Protein AF-A0A967L536-F1 (afdb_monomer_lite)

Structure (mmCIF, N/CA/C/O backbone):
data_AF-A0A967L536-F1
#
_entry.id   AF-A0A967L536-F1
#
loop_
_atom_site.group_PDB
_atom_site.id
_atom_site.type_symbol
_atom_site.label_atom_id
_atom_site.label_alt_id
_atom_site.label_comp_id
_atom_site.label_asym_id
_atom_site.label_entity_id
_atom_site.label_seq_id
_atom_site.pdbx_PDB_ins_code
_atom_site.Cartn_x
_atom_site.Cartn_y
_atom_site.Cartn_z
_atom_site.occupancy
_atom_site.B_iso_or_equiv
_atom_site.auth_seq_id
_atom_site.auth_comp_id
_atom_site.auth_asym_id
_atom_site.auth_atom_id
_atom_site.pdbx_PDB_model_num
ATOM 1 N N . MET A 1 1 ? 5.886 -19.020 20.337 1.00 51.72 1 MET A N 1
ATOM 2 C CA . MET A 1 1 ? 6.868 -17.994 19.903 1.00 51.72 1 MET A CA 1
ATOM 3 C C . MET A 1 1 ? 7.585 -18.295 18.573 1.00 51.72 1 MET A C 1
ATOM 5 O O . MET A 1 1 ? 8.330 -17.448 18.106 1.00 51.72 1 MET A O 1
ATOM 9 N N . THR A 1 2 ? 7.350 -19.434 17.906 1.00 53.88 2 THR A N 1
ATOM 10 C CA . THR A 1 2 ? 8.122 -19.871 16.717 1.00 53.88 2 THR A CA 1
ATOM 11 C C . THR A 1 2 ? 7.454 -19.595 15.356 1.00 53.88 2 THR A C 1
ATOM 13 O O . THR A 1 2 ? 8.143 -19.475 14.348 1.00 53.88 2 THR A O 1
ATOM 16 N N . ILE A 1 3 ? 6.126 -19.420 15.301 1.00 53.38 3 ILE A N 1
ATOM 17 C CA . ILE A 1 3 ? 5.367 -19.294 14.035 1.00 53.38 3 ILE A CA 1
ATOM 18 C C . ILE A 1 3 ? 5.524 -17.904 13.380 1.00 53.38 3 ILE A C 1
ATOM 20 O O . ILE A 1 3 ? 5.581 -17.789 12.156 1.00 53.38 3 ILE A O 1
ATOM 24 N N . ILE A 1 4 ? 5.663 -16.846 14.184 1.00 53.34 4 ILE A N 1
ATOM 25 C CA . ILE A 1 4 ? 5.789 -15.456 13.703 1.00 53.34 4 ILE A CA 1
ATOM 26 C C . ILE A 1 4 ? 7.161 -15.223 13.042 1.00 53.34 4 ILE A C 1
ATOM 28 O O . ILE A 1 4 ? 7.252 -14.557 12.009 1.00 53.34 4 ILE A O 1
ATOM 32 N N . TRP A 1 5 ? 8.218 -15.849 13.570 1.00 51.91 5 TRP A N 1
ATOM 33 C CA . TRP A 1 5 ? 9.562 -15.808 12.981 1.00 51.91 5 TRP A CA 1
ATOM 34 C C . TRP A 1 5 ? 9.650 -16.567 11.650 1.00 51.91 5 TRP A C 1
ATOM 36 O O . TRP A 1 5 ? 10.292 -16.090 10.717 1.00 51.91 5 TRP A O 1
ATOM 46 N N . LEU A 1 6 ? 8.939 -17.692 11.510 1.00 53.88 6 LEU A N 1
ATOM 47 C CA . LEU A 1 6 ? 8.884 -18.461 10.259 1.00 53.88 6 LEU A CA 1
ATOM 48 C C . LEU A 1 6 ? 8.171 -17.707 9.125 1.00 53.88 6 LEU A C 1
ATOM 50 O O . LEU A 1 6 ? 8.564 -17.842 7.966 1.00 53.88 6 LEU A O 1
ATOM 54 N N . ARG A 1 7 ? 7.164 -16.877 9.440 1.00 53.97 7 ARG A N 1
ATOM 55 C CA . ARG A 1 7 ? 6.534 -15.981 8.456 1.00 53.97 7 ARG A CA 1
ATOM 56 C C . ARG A 1 7 ? 7.480 -14.848 8.057 1.00 53.97 7 ARG A C 1
ATOM 58 O O . ARG A 1 7 ? 7.751 -14.713 6.868 1.00 53.97 7 ARG A O 1
ATOM 65 N N . LYS A 1 8 ? 8.067 -14.113 9.012 1.00 53.66 8 LYS A N 1
ATOM 66 C CA . LYS A 1 8 ? 9.036 -13.036 8.711 1.00 53.66 8 LYS A CA 1
ATOM 67 C C . LYS A 1 8 ? 10.243 -13.528 7.894 1.00 53.66 8 LYS A C 1
ATOM 69 O O . LYS A 1 8 ? 10.639 -12.851 6.950 1.00 53.66 8 LYS A O 1
ATOM 74 N N . LEU A 1 9 ? 10.770 -14.725 8.174 1.00 55.22 9 LEU A N 1
ATOM 75 C CA . LEU A 1 9 ? 11.900 -15.305 7.434 1.00 55.22 9 LEU A CA 1
ATOM 76 C C . LEU A 1 9 ? 11.523 -15.748 6.007 1.00 55.22 9 LEU A C 1
ATOM 78 O O . LEU A 1 9 ? 12.326 -15.580 5.093 1.00 55.22 9 LEU A O 1
ATOM 82 N N . LYS A 1 10 ? 10.298 -16.252 5.782 1.00 56.91 10 LYS A N 1
ATOM 83 C CA . LYS A 1 10 ? 9.801 -16.567 4.429 1.00 56.91 10 LYS A CA 1
ATOM 84 C C . LYS A 1 10 ? 9.653 -15.316 3.558 1.00 56.91 10 LYS A C 1
ATOM 86 O O . LYS A 1 10 ? 10.021 -15.373 2.389 1.00 56.91 10 LYS A O 1
ATOM 91 N N . TYR A 1 11 ? 9.184 -14.196 4.112 1.00 54.91 11 TYR A N 1
ATOM 92 C CA . TYR A 1 11 ? 9.074 -12.931 3.368 1.00 54.91 11 TYR A CA 1
ATOM 93 C C . TYR A 1 11 ? 10.438 -12.261 3.139 1.00 54.91 11 TYR A C 1
ATOM 95 O O . TYR A 1 11 ? 10.687 -11.744 2.053 1.00 54.91 11 TYR A O 1
ATOM 103 N N . PHE A 1 12 ? 11.362 -12.353 4.104 1.00 55.12 12 PHE A N 1
ATOM 104 C CA . PHE A 1 12 ? 12.734 -11.855 3.944 1.00 55.12 12 PHE A CA 1
ATOM 105 C C . PHE A 1 12 ? 13.522 -12.660 2.896 1.00 55.12 12 PHE A C 1
ATOM 107 O O . PHE A 1 12 ? 14.215 -12.089 2.058 1.00 55.12 12 PHE A O 1
ATOM 114 N N . LEU A 1 13 ? 13.355 -13.989 2.869 1.00 51.84 13 LEU A N 1
ATOM 115 C CA . LEU A 1 13 ? 13.918 -14.834 1.815 1.00 51.84 13 LEU A CA 1
ATOM 116 C C . LEU A 1 13 ? 13.240 -14.574 0.463 1.00 51.84 13 LEU A C 1
ATOM 118 O O . LEU A 1 13 ? 13.950 -14.476 -0.528 1.00 51.84 13 LEU A O 1
ATOM 122 N N . ALA A 1 14 ? 11.918 -14.384 0.393 1.00 54.31 14 ALA A N 1
ATOM 123 C CA . ALA A 1 14 ? 11.234 -14.041 -0.861 1.00 54.31 14 ALA A CA 1
ATOM 124 C C . ALA A 1 14 ? 11.706 -12.695 -1.448 1.00 54.31 14 ALA A C 1
ATOM 126 O O . ALA A 1 14 ? 11.933 -12.609 -2.654 1.00 54.31 14 ALA A O 1
ATOM 127 N N . SER A 1 15 ? 11.958 -11.690 -0.602 1.00 47.88 15 SER A N 1
ATOM 128 C CA . SER A 1 15 ? 12.527 -10.395 -1.007 1.00 47.88 15 SER A CA 1
ATOM 129 C C . SER A 1 15 ? 13.971 -10.530 -1.530 1.00 47.88 15 SER A C 1
ATOM 131 O O . SER A 1 15 ? 14.323 -9.944 -2.552 1.00 47.88 15 SER A O 1
ATOM 133 N N . ILE A 1 16 ? 14.794 -11.403 -0.930 1.00 50.97 16 ILE A N 1
ATOM 134 C CA . ILE A 1 16 ? 16.159 -11.697 -1.416 1.00 50.97 16 ILE A CA 1
ATOM 135 C C . ILE A 1 16 ? 16.151 -12.580 -2.679 1.00 50.97 16 ILE A C 1
ATOM 137 O O . ILE A 1 16 ? 17.014 -12.420 -3.547 1.00 50.97 16 ILE A O 1
ATOM 141 N N . TYR A 1 17 ? 15.193 -13.503 -2.817 1.00 47.16 17 TYR A N 1
ATOM 142 C CA . TYR A 1 17 ? 15.071 -14.367 -3.993 1.00 47.16 17 TYR A CA 1
ATOM 143 C C . TYR A 1 17 ? 14.558 -13.592 -5.213 1.00 47.16 17 TYR A C 1
ATOM 145 O O . TYR A 1 17 ? 15.091 -13.806 -6.298 1.00 47.16 17 TYR A O 1
ATOM 153 N N . HIS A 1 18 ? 13.642 -12.629 -5.072 1.00 45.25 18 HIS A N 1
ATOM 154 C CA . HIS A 1 18 ? 13.175 -11.840 -6.223 1.00 45.25 18 HIS A CA 1
ATOM 155 C C . HIS A 1 18 ? 14.238 -10.856 -6.753 1.00 45.25 18 HIS A C 1
ATOM 157 O O . HIS A 1 18 ? 14.351 -10.664 -7.962 1.00 45.25 18 HIS A O 1
ATOM 163 N N . VAL A 1 19 ? 15.111 -10.334 -5.881 1.00 45.34 19 VAL A N 1
ATOM 164 C CA . VAL A 1 19 ? 16.295 -9.551 -6.292 1.00 45.34 19 VAL A CA 1
ATOM 165 C C . VAL A 1 19 ? 17.379 -10.443 -6.926 1.00 45.34 19 VAL A C 1
ATOM 167 O O . VAL A 1 19 ? 18.146 -9.992 -7.778 1.00 45.34 19 VAL A O 1
ATOM 170 N N . ARG A 1 20 ? 17.436 -11.739 -6.582 1.00 46.16 20 ARG A N 1
ATOM 171 C CA . ARG A 1 20 ? 18.374 -12.702 -7.192 1.00 46.16 20 ARG A CA 1
ATOM 172 C C . ARG A 1 20 ? 17.874 -13.353 -8.482 1.00 46.16 20 ARG A C 1
ATOM 174 O O . ARG A 1 20 ? 18.716 -13.728 -9.294 1.00 46.16 20 ARG A O 1
ATOM 181 N N . TYR A 1 21 ? 16.565 -13.423 -8.725 1.00 44.06 21 TYR A N 1
ATOM 182 C CA . TYR A 1 21 ? 16.025 -13.936 -9.992 1.00 44.06 21 TYR A CA 1
ATOM 183 C C . TYR A 1 21 ? 16.080 -12.922 -11.143 1.00 44.06 21 TYR A C 1
ATOM 185 O O . TYR A 1 21 ? 16.051 -13.337 -12.297 1.00 44.06 21 TYR A O 1
ATOM 193 N N . PHE A 1 22 ? 16.292 -11.629 -10.867 1.00 40.97 22 PHE A N 1
ATOM 194 C CA . PHE A 1 22 ? 16.577 -10.639 -11.918 1.00 40.97 22 PHE A CA 1
ATOM 195 C C . PHE A 1 22 ? 18.075 -10.369 -12.137 1.00 40.97 22 PHE A C 1
ATOM 197 O O . PHE A 1 22 ? 18.469 -9.807 -13.153 1.00 40.97 22 PHE A O 1
ATOM 204 N N . ARG A 1 23 ? 18.944 -10.861 -11.243 1.00 42.16 23 ARG A N 1
ATOM 205 C CA . ARG A 1 23 ? 20.407 -10.851 -11.432 1.00 42.16 23 ARG A CA 1
ATOM 206 C C . ARG A 1 23 ? 20.930 -12.094 -12.179 1.00 42.16 23 ARG A C 1
ATOM 208 O O . ARG A 1 23 ? 22.137 -12.296 -12.261 1.00 42.16 23 ARG A O 1
ATOM 215 N N . GLY A 1 24 ? 20.027 -12.933 -12.700 1.00 38.03 24 GLY A N 1
ATOM 216 C CA . GLY A 1 24 ? 20.333 -14.207 -13.364 1.00 38.03 24 GLY A CA 1
ATOM 217 C C . GLY A 1 24 ? 20.087 -14.253 -14.877 1.00 38.03 24 GLY A C 1
ATOM 218 O O . GLY A 1 24 ? 20.558 -15.185 -15.519 1.00 38.03 24 GLY A O 1
ATOM 219 N N . VAL A 1 25 ? 19.426 -13.252 -15.473 1.00 42.12 25 VAL A N 1
ATOM 220 C CA . VAL A 1 25 ? 19.172 -13.189 -16.935 1.00 42.12 25 VAL A CA 1
ATOM 221 C C . VAL A 1 25 ? 20.135 -12.219 -17.632 1.00 42.12 25 VAL A C 1
ATOM 223 O O . VAL A 1 25 ? 19.836 -11.621 -18.651 1.00 42.12 25 VAL A O 1
ATOM 226 N N . LEU A 1 26 ? 21.336 -12.075 -17.078 1.00 41.34 26 LEU A N 1
ATOM 227 C CA . LEU A 1 26 ? 22.517 -11.595 -17.796 1.00 41.34 26 LEU A CA 1
ATOM 228 C C . LEU A 1 26 ? 23.717 -12.467 -17.401 1.00 41.34 26 LEU A C 1
ATOM 230 O O . LEU A 1 26 ? 24.819 -11.987 -17.148 1.00 41.34 26 LEU A O 1
ATOM 234 N N . SER A 1 27 ? 23.508 -13.788 -17.334 1.00 37.41 27 SER A N 1
ATOM 235 C CA . SER A 1 27 ? 24.617 -14.694 -17.604 1.00 37.41 27 SER A CA 1
ATOM 236 C C . SER A 1 27 ? 24.912 -14.564 -19.093 1.00 37.41 27 SER A C 1
ATOM 238 O O . SER A 1 27 ? 24.178 -15.079 -19.931 1.00 37.41 27 SER A O 1
ATOM 240 N N . LEU A 1 28 ? 25.980 -13.834 -19.406 1.00 40.38 28 LEU A N 1
ATOM 241 C CA . LEU A 1 28 ? 26.673 -13.782 -20.696 1.00 40.38 28 LEU A CA 1
ATOM 242 C C . LEU A 1 28 ? 27.258 -15.162 -21.075 1.00 40.38 28 LEU A C 1
ATOM 244 O O . LEU A 1 28 ? 28.409 -15.286 -21.475 1.00 40.38 28 LEU A O 1
ATOM 248 N N . SER A 1 29 ? 26.471 -16.227 -20.947 1.00 42.22 29 SER A N 1
ATOM 249 C CA . SER A 1 29 ? 26.778 -17.577 -21.410 1.00 42.22 29 SER A CA 1
ATOM 250 C C . SER A 1 29 ? 25.919 -17.900 -22.630 1.00 42.22 29 SER A C 1
ATOM 252 O O . SER A 1 29 ? 25.185 -18.873 -22.654 1.00 42.22 29 SER A O 1
ATOM 254 N N . ASN A 1 30 ? 25.988 -17.025 -23.637 1.00 40.06 30 ASN A N 1
ATOM 255 C CA . ASN A 1 30 ? 25.764 -17.354 -25.049 1.00 40.06 30 ASN A CA 1
ATOM 256 C C . ASN A 1 30 ? 26.284 -16.224 -25.952 1.00 40.06 30 ASN A C 1
ATOM 258 O O . ASN A 1 30 ? 25.597 -15.714 -26.830 1.00 40.06 30 ASN A O 1
ATOM 262 N N . LEU A 1 31 ? 27.546 -15.842 -25.732 1.00 40.94 31 LEU A N 1
ATOM 263 C CA . LEU A 1 31 ? 28.382 -15.253 -26.780 1.00 40.94 31 LEU A CA 1
ATOM 264 C C . LEU A 1 31 ? 29.599 -16.157 -27.021 1.00 40.94 31 LEU A C 1
ATOM 266 O O . LEU A 1 31 ? 30.750 -15.735 -27.008 1.00 40.94 31 LEU A O 1
ATOM 270 N N . ARG A 1 32 ? 29.319 -17.451 -27.184 1.00 44.50 32 ARG A N 1
ATOM 271 C CA . ARG A 1 32 ? 30.224 -18.420 -27.795 1.00 44.50 32 ARG A CA 1
ATOM 272 C C . ARG A 1 32 ? 29.412 -19.296 -28.738 1.00 44.50 32 ARG A C 1
ATOM 274 O O . ARG A 1 32 ? 29.230 -20.474 -28.493 1.00 44.50 32 ARG A O 1
ATOM 281 N N . ASP A 1 33 ? 28.873 -18.663 -29.768 1.00 43.47 33 ASP A N 1
ATOM 282 C CA . ASP A 1 33 ? 28.957 -19.192 -31.123 1.00 43.47 33 ASP A CA 1
ATOM 283 C C . ASP A 1 33 ? 28.592 -18.085 -32.106 1.00 43.47 33 ASP A C 1
ATOM 285 O O . ASP A 1 33 ? 27.605 -17.374 -31.930 1.00 43.47 33 ASP A O 1
ATOM 289 N N . GLY A 1 34 ? 29.446 -17.903 -33.108 1.00 38.50 34 GLY A N 1
ATOM 290 C CA . GLY A 1 34 ? 29.252 -16.899 -34.146 1.00 38.50 34 GLY A CA 1
ATOM 291 C C . GLY A 1 34 ? 29.868 -15.532 -33.852 1.00 38.50 34 GLY A C 1
ATOM 292 O O . GLY A 1 34 ? 29.317 -14.518 -34.257 1.00 38.50 34 GLY A O 1
ATOM 293 N N . MET A 1 35 ? 31.055 -15.481 -33.241 1.00 35.03 35 MET A N 1
ATOM 294 C CA . MET A 1 35 ? 32.067 -14.632 -33.870 1.00 35.03 35 MET A CA 1
ATOM 295 C C . MET A 1 35 ? 32.294 -15.270 -35.252 1.00 35.03 35 MET A C 1
ATOM 297 O O . MET A 1 35 ? 32.912 -16.338 -35.293 1.00 35.03 35 MET A O 1
ATOM 301 N N . PRO A 1 36 ? 31.897 -14.680 -36.400 1.00 41.38 36 PRO A N 1
ATOM 302 C CA . PRO A 1 36 ? 32.913 -14.634 -37.428 1.00 41.38 36 PRO A CA 1
ATOM 303 C C . PRO A 1 36 ? 34.029 -13.893 -36.711 1.00 41.38 36 PRO A C 1
ATOM 305 O O . PRO A 1 36 ? 33.841 -12.736 -36.333 1.00 41.38 36 PRO A O 1
ATOM 308 N N . ALA A 1 37 ? 35.102 -14.616 -36.358 1.00 36.09 37 ALA A N 1
ATOM 309 C CA . ALA A 1 37 ? 36.368 -13.992 -36.030 1.00 36.09 37 ALA A CA 1
ATOM 310 C C . ALA A 1 37 ? 36.429 -12.812 -36.974 1.00 36.09 37 ALA A C 1
ATOM 312 O O . ALA A 1 37 ? 36.359 -13.044 -38.186 1.00 36.09 37 ALA A O 1
ATOM 313 N N . GLY A 1 38 ? 36.324 -11.594 -36.419 1.00 36.19 38 GLY A N 1
ATOM 314 C CA . GLY A 1 38 ? 36.442 -10.391 -37.207 1.00 36.19 38 GLY A CA 1
ATOM 315 C C . GLY A 1 38 ? 37.697 -10.676 -37.971 1.00 36.19 38 GLY A C 1
ATOM 316 O O . GLY A 1 38 ? 38.754 -10.868 -37.364 1.00 36.19 38 GLY A O 1
ATOM 317 N N . THR A 1 39 ? 37.541 -10.942 -39.264 1.00 39.81 39 THR A N 1
ATOM 318 C CA . THR A 1 39 ? 38.692 -11.139 -40.083 1.00 39.81 39 THR A CA 1
ATOM 319 C C . THR A 1 39 ? 39.237 -9.734 -40.049 1.00 39.81 39 THR A C 1
ATOM 321 O O . THR A 1 39 ? 38.884 -8.899 -40.873 1.00 39.81 39 THR A O 1
ATOM 324 N N . GLU A 1 40 ? 40.184 -9.525 -39.147 1.00 37.00 40 GLU A N 1
ATOM 325 C CA . GLU A 1 40 ? 41.430 -8.860 -39.428 1.00 37.00 40 GLU A CA 1
ATOM 326 C C . GLU A 1 40 ? 42.098 -9.529 -40.657 1.00 37.00 40 GLU A C 1
ATOM 328 O O . GLU A 1 40 ? 43.307 -9.646 -40.744 1.00 37.00 40 GLU A O 1
ATOM 333 N N . HIS A 1 41 ? 41.343 -9.843 -41.716 1.00 40.44 41 HIS A N 1
ATOM 334 C CA . HIS A 1 41 ? 41.581 -9.184 -42.968 1.00 40.44 41 HIS A CA 1
ATOM 335 C C . HIS A 1 41 ? 41.412 -7.662 -42.764 1.00 40.44 41 HIS A C 1
ATOM 337 O O . HIS A 1 41 ? 40.671 -6.976 -43.458 1.00 40.44 41 HIS A O 1
ATOM 343 N N . THR A 1 42 ? 42.324 -7.079 -41.982 1.00 37.97 42 THR A N 1
ATOM 344 C CA . THR A 1 42 ? 43.398 -6.342 -42.625 1.00 37.97 42 THR A CA 1
ATOM 345 C C . THR A 1 42 ? 43.750 -7.139 -43.884 1.00 37.97 42 THR A C 1
ATOM 347 O O . THR A 1 42 ? 44.657 -7.970 -43.909 1.00 37.97 42 THR A O 1
ATOM 350 N N . GLN A 1 43 ? 42.990 -6.945 -44.969 1.00 40.44 43 GLN A N 1
ATOM 351 C CA . GLN A 1 43 ? 43.622 -6.851 -46.259 1.00 40.44 43 GLN A CA 1
ATOM 352 C C . GLN A 1 43 ? 44.619 -5.726 -46.012 1.00 40.44 43 GLN A C 1
ATOM 354 O O . GLN A 1 43 ? 44.335 -4.546 -46.183 1.00 40.44 43 GLN A O 1
ATOM 359 N N . ARG A 1 44 ? 45.792 -6.122 -45.487 1.00 34.41 44 ARG A N 1
ATOM 360 C CA . ARG A 1 44 ? 47.060 -5.720 -46.038 1.00 34.41 44 ARG A CA 1
ATOM 361 C C . ARG A 1 44 ? 46.752 -5.717 -47.516 1.00 34.41 44 ARG A C 1
ATOM 363 O O . ARG A 1 44 ? 46.698 -6.769 -48.148 1.00 34.41 44 ARG A O 1
ATOM 370 N N . LEU A 1 45 ? 46.352 -4.547 -48.003 1.00 46.28 45 LEU A N 1
ATOM 371 C CA . LEU A 1 45 ? 46.597 -4.179 -49.363 1.00 46.28 45 LEU A CA 1
ATOM 372 C C . LEU A 1 45 ? 48.082 -4.472 -49.436 1.00 46.28 45 LEU A C 1
ATOM 374 O O . LEU A 1 45 ? 48.898 -3.719 -48.904 1.00 46.28 45 LEU A O 1
ATOM 378 N N . ASN A 1 46 ? 48.409 -5.662 -49.932 1.00 38.59 46 ASN A N 1
ATOM 379 C CA . ASN A 1 46 ? 49.683 -5.896 -50.535 1.00 38.59 46 ASN A CA 1
ATOM 380 C C . ASN A 1 46 ? 49.651 -4.893 -51.690 1.00 38.59 46 ASN A C 1
ATOM 382 O O . ASN A 1 46 ? 49.360 -5.235 -52.827 1.00 38.59 46 ASN A O 1
ATOM 386 N N . LEU A 1 47 ? 49.986 -3.638 -51.371 1.00 42.12 47 LEU A N 1
ATOM 387 C CA . LEU A 1 47 ? 51.094 -3.001 -52.028 1.00 42.12 47 LEU A CA 1
ATOM 388 C C . LEU A 1 47 ? 52.274 -3.976 -51.867 1.00 42.12 47 LEU A C 1
ATOM 390 O O . LEU A 1 47 ? 53.243 -3.695 -51.171 1.00 42.12 47 LEU A O 1
ATOM 394 N N . GLU A 1 48 ? 52.222 -5.123 -52.552 1.00 38.97 48 GLU A N 1
ATOM 395 C CA . GLU A 1 48 ? 53.322 -5.415 -53.439 1.00 38.97 48 GLU A CA 1
ATOM 396 C C . GLU A 1 48 ? 53.355 -4.174 -54.311 1.00 38.97 48 GLU A C 1
ATOM 398 O O . GLU A 1 48 ? 52.553 -3.993 -55.225 1.00 38.97 48 GLU A O 1
ATOM 403 N N . GLU A 1 49 ? 54.121 -3.191 -53.826 1.00 42.34 49 GLU A N 1
ATOM 404 C CA . GLU A 1 49 ? 55.191 -2.608 -54.592 1.00 42.34 49 GLU A CA 1
ATOM 405 C C . GLU A 1 49 ? 55.051 -3.144 -56.010 1.00 42.34 49 GLU A C 1
ATOM 407 O O . GLU A 1 49 ? 55.494 -4.251 -56.310 1.00 42.34 49 GLU A O 1
ATOM 412 N N . THR A 1 50 ? 54.292 -2.430 -56.848 1.00 48.72 50 THR A N 1
ATOM 413 C CA . THR A 1 50 ? 54.520 -2.469 -58.283 1.00 48.72 50 THR A CA 1
ATOM 414 C C . THR A 1 50 ? 55.998 -2.164 -58.384 1.00 48.72 50 THR A C 1
ATOM 416 O O . THR A 1 50 ? 56.388 -0.995 -58.363 1.00 48.72 50 THR A O 1
ATOM 419 N N . GLN A 1 51 ? 56.810 -3.216 -58.299 1.00 43.47 51 GLN A N 1
ATOM 420 C CA . GLN A 1 51 ? 58.242 -3.140 -58.334 1.00 43.47 51 GLN A CA 1
ATOM 421 C C . GLN A 1 51 ? 58.481 -2.625 -59.736 1.00 43.47 51 GLN A C 1
ATOM 423 O O . GLN A 1 51 ? 58.317 -3.327 -60.733 1.00 43.47 51 GLN A O 1
ATOM 428 N N . LEU A 1 52 ? 58.750 -1.323 -59.802 1.00 48.97 52 LEU A N 1
ATOM 429 C CA . LEU A 1 52 ? 59.445 -0.689 -60.899 1.00 48.97 52 LEU A CA 1
ATOM 430 C C . LEU A 1 52 ? 60.839 -1.316 -60.914 1.00 48.97 52 LEU A C 1
ATOM 432 O O . LEU A 1 52 ? 61.829 -0.708 -60.516 1.00 48.97 52 LEU A O 1
ATOM 436 N N . GLU A 1 53 ? 60.908 -2.571 -61.340 1.00 41.00 53 GLU A N 1
ATOM 437 C CA . GLU A 1 53 ? 62.146 -3.203 -61.729 1.00 41.00 53 GLU A CA 1
ATOM 438 C C . GLU A 1 53 ? 62.507 -2.562 -63.071 1.00 41.00 53 GLU A C 1
ATOM 440 O O . GLU A 1 53 ? 62.092 -2.996 -64.145 1.00 41.00 53 GLU A O 1
ATOM 445 N N . MET A 1 54 ? 63.230 -1.438 -63.013 1.00 43.38 54 MET A N 1
ATOM 446 C CA . MET A 1 54 ? 63.999 -0.958 -64.158 1.00 43.38 54 MET A CA 1
ATOM 447 C C . MET A 1 54 ? 65.159 -1.934 -64.381 1.00 43.38 54 MET A C 1
ATOM 449 O O . MET A 1 54 ? 66.314 -1.648 -64.069 1.00 43.38 54 MET A O 1
ATOM 453 N N . GLY A 1 55 ? 64.827 -3.111 -64.910 1.00 41.72 55 GLY A N 1
ATOM 454 C CA . GLY A 1 55 ? 65.766 -4.024 -65.534 1.00 41.72 55 GLY A CA 1
ATOM 455 C C . GLY A 1 55 ? 66.260 -3.396 -66.830 1.00 41.72 55 GLY A C 1
ATOM 456 O O . GLY A 1 55 ? 65.583 -3.414 -67.855 1.00 41.72 55 GLY A O 1
ATOM 457 N N . SER A 1 56 ? 67.437 -2.787 -66.752 1.00 51.25 56 SER A N 1
ATOM 458 C CA . SER A 1 56 ? 68.267 -2.430 -67.897 1.00 51.25 56 SER A CA 1
ATOM 459 C C . SER A 1 56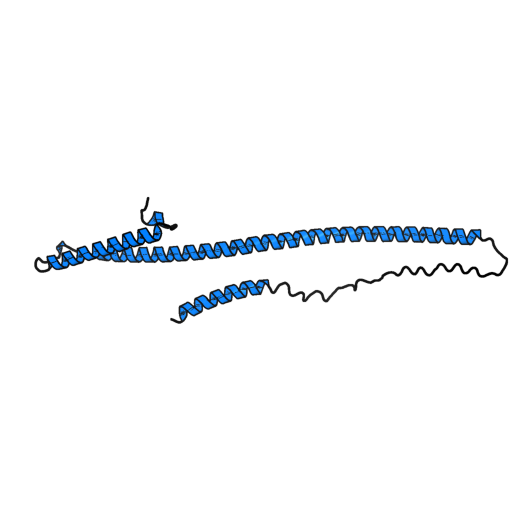 ? 68.625 -3.699 -68.676 1.00 51.25 56 SER A C 1
ATOM 461 O O . SER A 1 56 ? 69.563 -4.382 -68.281 1.00 51.25 56 SER A O 1
ATOM 463 N N . ASP A 1 57 ? 67.894 -4.012 -69.749 1.00 45.06 57 ASP A N 1
ATOM 464 C CA . ASP A 1 57 ? 68.464 -4.466 -71.030 1.00 45.06 57 ASP A CA 1
ATOM 465 C C . ASP A 1 57 ? 67.385 -4.832 -72.064 1.00 45.06 57 ASP A C 1
ATOM 467 O O . ASP A 1 57 ? 66.403 -5.501 -71.757 1.00 45.06 57 ASP A O 1
ATOM 471 N N . GLY A 1 58 ? 67.633 -4.473 -73.329 1.00 41.47 58 GLY A N 1
ATOM 472 C CA . GLY A 1 58 ? 67.037 -5.162 -74.482 1.00 41.47 58 GLY A CA 1
ATOM 473 C C . GLY A 1 58 ? 66.037 -4.358 -75.316 1.00 41.47 58 GLY A C 1
ATOM 474 O O . GLY A 1 58 ? 64.843 -4.318 -75.048 1.00 41.47 58 GLY A O 1
ATOM 475 N N . SER A 1 59 ? 66.535 -3.779 -76.405 1.00 49.12 59 SER A N 1
ATOM 476 C CA . SER A 1 59 ? 65.802 -3.109 -77.482 1.00 49.12 59 SER A CA 1
ATOM 477 C C . SER A 1 59 ? 64.658 -3.944 -78.094 1.00 49.12 59 SER A C 1
ATOM 479 O O . SER A 1 59 ? 64.915 -4.989 -78.690 1.00 49.12 59 SER A O 1
ATOM 481 N N . GLY A 1 60 ? 63.425 -3.416 -78.089 1.00 47.00 60 GLY A N 1
ATOM 482 C CA . GLY A 1 60 ? 62.346 -3.857 -78.986 1.00 47.00 60 GLY A CA 1
ATOM 483 C C . GLY A 1 60 ? 60.927 -3.685 -78.429 1.00 47.00 60 GLY A C 1
ATOM 484 O O . GLY A 1 60 ? 60.559 -4.381 -77.494 1.00 47.00 60 GLY A O 1
ATOM 485 N N . ARG A 1 61 ? 60.112 -2.854 -79.106 1.00 47.22 61 ARG A N 1
ATOM 486 C CA . ARG A 1 61 ? 58.665 -2.581 -78.903 1.00 47.22 61 ARG A CA 1
ATOM 487 C C . ARG A 1 61 ? 58.343 -1.398 -77.965 1.00 47.22 61 ARG A C 1
ATOM 489 O O . ARG A 1 61 ? 58.955 -1.207 -76.926 1.00 47.22 61 ARG A O 1
ATOM 496 N N . GLY A 1 62 ? 57.451 -0.520 -78.431 1.00 48.12 62 GLY A N 1
ATOM 497 C CA . GLY A 1 62 ? 57.246 0.828 -77.893 1.00 48.12 62 GLY A CA 1
ATOM 498 C C . GLY A 1 62 ? 56.631 0.853 -76.482 1.00 48.12 62 GLY A C 1
ATOM 499 O O . GLY A 1 62 ? 55.652 0.148 -76.259 1.00 48.12 62 GLY A O 1
ATOM 500 N N . PRO A 1 63 ? 57.106 1.717 -75.562 1.00 54.97 63 PRO A N 1
ATOM 501 C CA . PRO A 1 63 ? 56.624 1.783 -74.175 1.00 54.97 63 PRO A CA 1
ATOM 502 C C . PRO A 1 63 ? 55.129 2.108 -74.011 1.00 54.97 63 PRO A C 1
ATOM 504 O O . PRO A 1 63 ? 54.562 1.849 -72.960 1.00 54.97 63 PRO A O 1
ATOM 507 N N . GLY A 1 64 ? 54.479 2.699 -75.020 1.00 56.06 64 GLY A N 1
ATOM 508 C CA . GLY A 1 64 ? 53.120 3.244 -74.902 1.00 56.0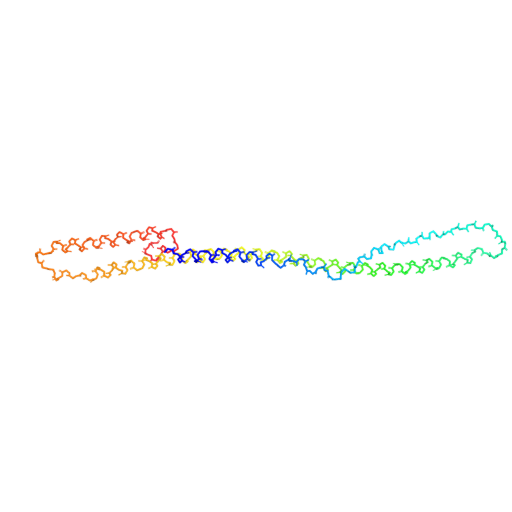6 64 GLY A CA 1
ATOM 509 C C . GLY A 1 64 ? 51.988 2.215 -74.770 1.00 56.06 64 GLY A C 1
ATOM 510 O O . GLY A 1 64 ? 50.968 2.538 -74.167 1.00 56.06 64 GLY A O 1
ATOM 511 N N . GLU A 1 65 ? 52.148 0.991 -75.288 1.00 60.22 65 GLU A N 1
ATOM 512 C CA . GLU A 1 65 ? 51.084 -0.035 -75.253 1.00 60.22 65 GLU A CA 1
ATOM 513 C C . GLU A 1 65 ? 50.936 -0.677 -73.856 1.00 60.22 65 GLU A C 1
ATOM 515 O O . GLU A 1 65 ? 49.816 -0.924 -73.408 1.00 60.22 65 GLU A O 1
ATOM 520 N N . ASP A 1 66 ? 52.039 -0.854 -73.118 1.00 64.19 66 ASP A N 1
ATOM 521 C CA . ASP A 1 66 ? 52.026 -1.413 -71.757 1.00 64.19 66 ASP A CA 1
ATOM 522 C C . ASP A 1 66 ? 51.469 -0.427 -70.717 1.00 64.19 66 ASP A C 1
ATOM 524 O O . ASP A 1 66 ? 50.853 -0.840 -69.731 1.00 64.19 66 ASP A O 1
ATOM 528 N N . PHE A 1 67 ? 51.646 0.883 -70.927 1.00 68.75 67 PHE A N 1
ATOM 529 C CA . PHE A 1 67 ? 51.054 1.907 -70.059 1.00 68.75 67 PHE A CA 1
ATOM 530 C C . PHE A 1 67 ? 49.541 2.028 -70.253 1.00 68.75 67 PHE A C 1
ATOM 532 O O . PHE A 1 67 ? 48.832 2.165 -69.259 1.00 68.75 67 PHE A O 1
ATOM 539 N N . ASP A 1 68 ? 49.032 1.934 -71.486 1.00 76.50 68 ASP A N 1
ATOM 540 C CA . ASP A 1 68 ? 47.582 1.970 -71.741 1.00 76.50 68 ASP A CA 1
ATOM 541 C C . ASP A 1 68 ? 46.881 0.726 -71.163 1.00 76.50 68 ASP A C 1
ATOM 543 O O . ASP A 1 68 ? 45.818 0.831 -70.550 1.00 76.50 68 ASP A O 1
ATOM 547 N N . GLY A 1 69 ? 47.513 -0.451 -71.258 1.00 80.12 69 GLY A N 1
ATOM 548 C CA . GLY A 1 69 ? 47.031 -1.676 -70.610 1.00 80.12 69 GLY A CA 1
ATOM 549 C C . GLY A 1 69 ? 46.963 -1.556 -69.083 1.00 80.12 69 GLY A C 1
ATOM 550 O O . GLY A 1 69 ? 45.912 -1.812 -68.491 1.00 80.12 69 GLY A O 1
ATOM 551 N N . LYS A 1 70 ? 48.048 -1.087 -68.452 1.00 79.88 70 LYS A N 1
ATOM 552 C CA . LYS A 1 70 ? 48.111 -0.855 -66.997 1.00 79.88 70 LYS A CA 1
ATOM 553 C C . LYS A 1 70 ? 47.132 0.224 -66.531 1.00 79.88 70 LYS A C 1
ATOM 555 O O . LYS A 1 70 ? 46.539 0.084 -65.465 1.00 79.88 70 LYS A O 1
ATOM 560 N N . LEU A 1 71 ? 46.922 1.277 -67.323 1.00 84.31 71 LEU A N 1
ATOM 561 C CA . LEU A 1 71 ? 45.957 2.335 -67.022 1.00 84.31 71 LEU A CA 1
ATOM 562 C C . LEU A 1 71 ? 44.519 1.805 -67.045 1.00 84.31 71 LEU A C 1
ATOM 564 O O . LEU A 1 71 ? 43.754 2.080 -66.123 1.00 84.31 71 LEU A O 1
ATOM 568 N N . ARG A 1 72 ? 44.159 1.002 -68.053 1.00 82.81 72 ARG A N 1
ATOM 569 C CA . ARG A 1 72 ? 42.835 0.359 -68.126 1.00 82.81 72 ARG A CA 1
ATOM 570 C C . ARG A 1 72 ? 42.613 -0.636 -66.994 1.00 82.81 72 ARG A C 1
ATOM 572 O O . ARG A 1 72 ? 41.511 -0.711 -66.454 1.00 82.81 72 ARG A O 1
ATOM 579 N N . GLU A 1 73 ? 43.641 -1.391 -66.622 1.00 84.81 73 GLU A N 1
ATOM 580 C CA . GLU A 1 73 ? 43.573 -2.310 -65.487 1.00 84.81 73 GLU A CA 1
ATOM 581 C C . GLU A 1 73 ? 43.393 -1.559 -64.163 1.00 84.81 73 GLU A C 1
ATOM 583 O O . GLU A 1 73 ? 42.484 -1.884 -63.399 1.00 84.81 73 GLU A O 1
ATOM 588 N N . ALA A 1 74 ? 44.169 -0.497 -63.935 1.00 84.06 74 ALA A N 1
ATOM 589 C CA . ALA A 1 74 ? 44.020 0.373 -62.772 1.00 84.06 74 ALA A CA 1
ATOM 590 C C . ALA A 1 74 ? 42.630 1.029 -62.719 1.00 84.06 74 ALA A C 1
ATOM 592 O O . ALA A 1 74 ? 42.018 1.099 -61.655 1.00 84.06 74 ALA A O 1
ATOM 593 N N . GLN A 1 75 ? 42.091 1.454 -63.864 1.00 84.50 75 GLN A N 1
ATOM 594 C CA . GLN A 1 75 ? 40.750 2.031 -63.959 1.00 84.50 75 GLN A CA 1
ATOM 595 C C . GLN A 1 75 ? 39.663 1.008 -63.594 1.00 84.50 75 GLN A C 1
ATOM 597 O O . GLN A 1 75 ? 38.770 1.312 -62.805 1.00 84.50 75 GLN A O 1
ATOM 602 N N . LYS A 1 76 ? 39.785 -0.235 -64.073 1.00 87.44 76 LYS A N 1
ATOM 603 C CA . LYS A 1 76 ? 38.873 -1.333 -63.720 1.00 87.44 76 LYS A CA 1
ATOM 604 C C . LYS A 1 76 ? 38.963 -1.716 -62.240 1.00 87.44 76 LYS A C 1
ATOM 606 O O . LYS A 1 76 ? 37.945 -1.987 -61.604 1.00 87.44 76 LYS A O 1
ATOM 611 N N . GLN A 1 77 ? 40.170 -1.742 -61.677 1.00 86.62 77 GLN A N 1
ATOM 612 C CA . GLN A 1 77 ? 40.372 -1.982 -60.247 1.00 86.62 77 GLN A CA 1
ATOM 613 C C . GLN A 1 77 ? 39.749 -0.863 -59.404 1.00 86.62 77 GLN A C 1
ATOM 615 O O . GLN A 1 77 ? 39.131 -1.142 -58.379 1.00 86.62 77 GLN A O 1
ATOM 620 N N . LEU A 1 78 ? 39.846 0.387 -59.858 1.00 88.56 78 LEU A N 1
ATOM 621 C CA . LEU A 1 78 ? 39.251 1.537 -59.187 1.00 88.56 78 LEU A CA 1
ATOM 622 C C . LEU A 1 78 ? 37.717 1.473 -59.196 1.00 88.56 78 LEU A C 1
ATOM 624 O O . LEU A 1 78 ? 37.104 1.699 -58.156 1.00 88.56 78 LEU A O 1
ATOM 628 N N . GLU A 1 79 ? 37.099 1.085 -60.313 1.00 90.81 79 GLU A N 1
ATOM 629 C CA . GLU A 1 79 ? 35.648 0.846 -60.391 1.00 90.81 79 GLU A CA 1
ATOM 630 C C . GLU A 1 79 ? 35.198 -0.289 -59.457 1.00 90.81 79 GLU A C 1
ATOM 632 O O . GLU A 1 79 ? 34.210 -0.153 -58.732 1.00 90.81 79 GLU A O 1
ATOM 637 N N . MET A 1 80 ? 35.949 -1.393 -59.413 1.00 90.75 80 MET A N 1
ATOM 638 C CA . MET A 1 80 ? 35.666 -2.508 -58.504 1.00 90.75 80 MET A CA 1
ATOM 639 C C . MET A 1 80 ? 35.752 -2.076 -57.034 1.00 90.75 80 MET A C 1
ATOM 641 O O . MET A 1 80 ? 34.859 -2.391 -56.246 1.00 90.75 80 MET A O 1
ATOM 645 N N . LEU A 1 81 ? 36.794 -1.325 -56.668 1.00 90.00 81 LEU A N 1
ATOM 646 C CA . LEU A 1 81 ? 36.975 -0.799 -55.314 1.00 90.00 81 LEU A CA 1
ATOM 647 C C . LEU A 1 81 ? 35.883 0.207 -54.940 1.00 90.00 81 LEU A C 1
ATOM 649 O O . LEU A 1 81 ? 35.404 0.190 -53.808 1.00 90.00 81 LEU A O 1
ATOM 653 N N . GLN A 1 82 ? 35.452 1.058 -55.874 1.00 89.06 82 GLN A N 1
ATOM 654 C CA . GLN A 1 82 ? 34.330 1.971 -55.654 1.00 89.06 82 GLN A CA 1
ATOM 655 C C . GLN A 1 82 ? 33.031 1.210 -55.385 1.00 89.06 82 GLN A C 1
ATOM 657 O O . GLN A 1 82 ? 32.321 1.541 -54.436 1.00 89.06 82 GLN A O 1
ATOM 662 N N . HIS A 1 83 ? 32.752 0.153 -56.151 1.00 91.25 83 HIS A N 1
ATOM 663 C CA . HIS A 1 83 ? 31.570 -0.674 -55.926 1.00 91.25 83 HIS A CA 1
ATOM 664 C C . HIS A 1 83 ? 31.611 -1.389 -54.568 1.00 91.25 83 HIS A C 1
ATOM 666 O O . HIS A 1 83 ? 30.625 -1.388 -53.832 1.00 91.25 83 HIS A O 1
ATOM 672 N N . GLN A 1 84 ? 32.763 -1.957 -54.197 1.00 90.69 84 GLN A N 1
ATOM 673 C CA . GLN A 1 84 ? 32.954 -2.581 -52.884 1.00 90.69 84 GLN A CA 1
ATOM 674 C C . GLN A 1 84 ? 32.788 -1.571 -51.745 1.00 90.69 84 GLN A C 1
ATOM 676 O O . GLN A 1 84 ? 32.143 -1.873 -50.741 1.00 90.69 84 GLN A O 1
ATOM 681 N N . ARG A 1 85 ? 33.322 -0.357 -51.910 1.00 87.56 85 ARG A N 1
ATOM 682 C CA . ARG A 1 85 ? 33.159 0.729 -50.943 1.00 87.56 85 ARG A CA 1
ATOM 683 C C . ARG A 1 85 ? 31.689 1.102 -50.765 1.00 87.56 85 ARG A C 1
ATOM 685 O O . ARG A 1 85 ? 31.244 1.225 -49.630 1.00 87.56 85 ARG A O 1
ATOM 692 N N . GLU A 1 86 ? 30.935 1.242 -51.851 1.00 92.69 86 GLU A N 1
ATOM 693 C CA . GLU A 1 86 ? 29.510 1.576 -51.779 1.00 92.69 86 GLU A CA 1
ATOM 694 C C . GLU A 1 86 ? 28.707 0.479 -51.061 1.00 92.69 86 GLU A C 1
ATOM 696 O O . GLU A 1 86 ? 27.857 0.774 -50.220 1.00 92.69 86 GLU A O 1
ATOM 701 N N . GLN A 1 87 ? 29.000 -0.797 -51.333 1.00 91.06 87 GLN A N 1
ATOM 702 C CA . GLN A 1 87 ? 28.370 -1.912 -50.622 1.00 91.06 87 GLN A CA 1
ATOM 703 C C . GLN A 1 87 ? 28.694 -1.898 -49.122 1.00 91.06 87 GLN A C 1
ATOM 705 O O . GLN A 1 87 ? 27.793 -2.087 -48.302 1.00 91.06 87 GLN A O 1
ATOM 710 N N . LEU A 1 88 ? 29.952 -1.631 -48.756 1.00 91.25 88 LEU A N 1
ATOM 711 C CA . LEU A 1 88 ? 30.371 -1.525 -47.357 1.00 91.25 88 LEU A CA 1
ATOM 712 C C . LEU A 1 88 ? 29.717 -0.336 -46.648 1.00 91.25 88 LEU A C 1
ATOM 714 O O . LEU A 1 88 ? 29.285 -0.474 -45.507 1.00 91.25 88 LEU A O 1
ATOM 718 N N . GLU A 1 89 ? 29.599 0.817 -47.309 1.00 93.19 89 GLU A N 1
ATOM 719 C CA . GLU A 1 89 ? 28.924 1.993 -46.748 1.00 93.19 89 GLU A CA 1
ATOM 720 C C . GLU A 1 89 ? 27.431 1.720 -46.501 1.00 93.19 89 GLU A C 1
ATOM 722 O O . GLU A 1 89 ? 26.912 2.087 -45.446 1.00 93.19 89 GLU A O 1
ATOM 727 N N . ARG A 1 90 ? 26.754 0.999 -47.406 1.00 93.44 90 ARG A N 1
ATOM 728 C CA . ARG A 1 90 ? 25.354 0.576 -47.209 1.00 93.44 90 ARG A CA 1
ATOM 729 C C . ARG A 1 90 ? 25.198 -0.373 -46.023 1.00 93.44 90 ARG A C 1
ATOM 731 O O . ARG A 1 90 ? 24.355 -0.135 -45.163 1.00 93.44 90 ARG A O 1
ATOM 738 N N . GLN A 1 91 ? 26.035 -1.408 -45.942 1.00 91.50 91 GLN A N 1
ATOM 739 C CA . GLN A 1 91 ? 26.010 -2.360 -44.825 1.00 91.50 91 GLN A CA 1
ATOM 740 C C . GLN A 1 91 ? 26.298 -1.674 -43.488 1.00 91.50 91 GLN A C 1
ATOM 742 O O . GLN A 1 91 ? 25.634 -1.949 -42.490 1.00 91.50 91 GLN A O 1
ATOM 747 N N . LYS A 1 92 ? 27.261 -0.747 -43.473 1.00 94.31 92 LYS A N 1
ATOM 748 C CA . LYS A 1 92 ? 27.580 0.055 -42.293 1.00 94.31 92 LYS A CA 1
ATOM 749 C C . LYS A 1 92 ? 26.377 0.885 -41.850 1.00 94.31 92 LYS A C 1
ATOM 751 O O . LYS A 1 92 ? 26.054 0.876 -40.668 1.00 94.31 92 LYS A O 1
ATOM 756 N N . TYR A 1 93 ? 25.691 1.544 -42.780 1.00 95.56 93 TYR A N 1
ATOM 757 C CA . TYR A 1 93 ? 24.500 2.330 -42.464 1.00 95.56 93 TYR A CA 1
ATOM 758 C C . TYR A 1 93 ? 23.369 1.469 -41.879 1.00 95.56 93 TYR A C 1
ATOM 760 O O . TYR A 1 93 ? 22.781 1.824 -40.859 1.00 95.56 93 TYR A O 1
ATOM 768 N N . GLU A 1 94 ? 23.095 0.306 -42.475 1.00 94.56 94 GLU A N 1
ATOM 769 C CA . GLU A 1 94 ? 22.095 -0.637 -41.954 1.00 94.56 94 GLU A CA 1
ATOM 770 C C . GLU A 1 94 ? 22.449 -1.117 -40.540 1.00 94.56 94 GLU A C 1
ATOM 772 O O . GLU A 1 94 ? 21.586 -1.185 -39.661 1.00 94.56 94 GLU A O 1
ATOM 777 N N . GLN A 1 95 ? 23.728 -1.407 -40.296 1.00 93.81 95 GLN A N 1
ATOM 778 C CA . GLN A 1 95 ? 24.207 -1.823 -38.983 1.00 93.81 95 GLN A CA 1
ATOM 779 C C . GLN A 1 95 ? 24.114 -0.693 -37.948 1.00 93.81 95 GLN A C 1
ATOM 781 O O . GLN A 1 95 ? 23.729 -0.944 -36.806 1.00 93.81 95 GLN A O 1
ATOM 786 N N . GLU A 1 96 ? 24.447 0.541 -38.324 1.00 96.06 96 GLU A N 1
ATOM 787 C CA . GLU A 1 96 ? 24.336 1.717 -37.456 1.00 96.06 96 GLU A CA 1
ATOM 788 C C . GLU A 1 96 ? 22.883 1.984 -37.056 1.00 96.06 96 GLU A C 1
ATOM 790 O O . GLU A 1 96 ? 22.605 2.199 -35.876 1.00 96.06 96 GLU A O 1
ATOM 795 N N . GLU A 1 97 ? 21.942 1.882 -37.995 1.00 97.12 97 GLU A N 1
ATOM 796 C CA . GLU A 1 97 ? 20.515 2.043 -37.706 1.00 97.12 97 GLU A CA 1
ATOM 797 C C . GLU A 1 97 ? 19.992 0.942 -36.769 1.00 97.12 97 GLU A C 1
ATOM 799 O O . GLU A 1 97 ? 19.260 1.223 -35.815 1.00 97.12 97 GLU A O 1
ATOM 804 N N . LEU A 1 98 ? 20.396 -0.315 -36.979 1.00 96.75 98 LEU A N 1
ATOM 805 C CA . LEU A 1 98 ? 20.050 -1.409 -36.065 1.00 96.75 98 LEU A CA 1
ATOM 806 C C . LEU A 1 98 ? 20.652 -1.206 -34.670 1.00 96.75 98 LEU A C 1
ATOM 808 O O . LEU A 1 98 ? 19.971 -1.443 -33.670 1.00 96.75 98 LEU A O 1
ATOM 812 N N . ASN A 1 99 ? 21.903 -0.750 -34.591 1.00 96.31 99 ASN A N 1
ATOM 813 C CA . ASN A 1 99 ? 22.561 -0.450 -33.322 1.00 96.31 99 ASN A CA 1
ATOM 814 C C . ASN A 1 99 ? 21.853 0.682 -32.580 1.00 96.31 99 ASN A C 1
ATOM 816 O O . ASN A 1 99 ? 21.595 0.540 -31.386 1.00 96.31 99 ASN A O 1
ATOM 820 N N . ARG A 1 100 ? 21.464 1.749 -33.284 1.00 98.06 100 ARG A N 1
ATOM 821 C CA . ARG A 1 100 ? 20.700 2.855 -32.705 1.00 98.06 100 ARG A CA 1
ATOM 822 C C . ARG A 1 100 ? 19.365 2.378 -32.139 1.00 98.06 100 ARG A C 1
ATOM 824 O O . ARG A 1 100 ? 19.064 2.638 -30.981 1.00 98.06 100 ARG A O 1
ATOM 831 N N . ARG A 1 101 ? 18.591 1.603 -32.908 1.00 97.94 101 ARG A N 1
ATOM 832 C CA . ARG A 1 101 ? 17.312 1.043 -32.429 1.00 97.94 101 ARG A CA 1
ATOM 833 C C . ARG A 1 101 ? 17.489 0.134 -31.220 1.00 97.94 101 ARG A C 1
ATOM 835 O O . ARG A 1 101 ? 16.647 0.124 -30.327 1.00 97.94 101 ARG A O 1
ATOM 842 N N . LYS A 1 102 ? 18.569 -0.650 -31.195 1.00 97.00 102 LYS A N 1
ATOM 843 C CA . LYS A 1 102 ? 18.906 -1.504 -30.055 1.00 97.00 102 LYS A CA 1
ATOM 844 C C . LYS A 1 1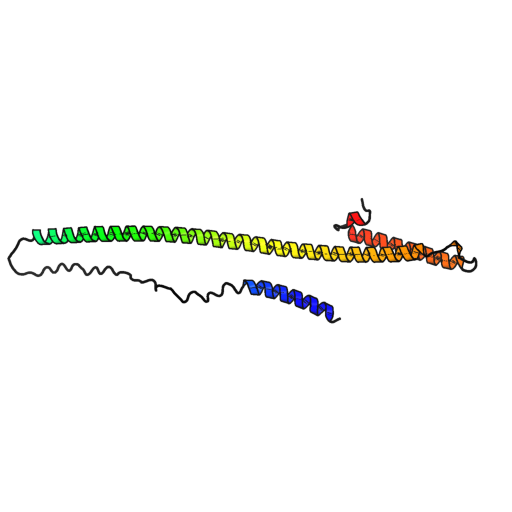02 ? 19.238 -0.669 -28.819 1.00 97.00 102 LYS A C 1
ATOM 846 O O . LYS A 1 102 ? 18.793 -1.026 -27.734 1.00 97.00 102 LYS A O 1
ATOM 851 N N . GLU A 1 103 ? 20.002 0.407 -28.969 1.00 98.06 103 GLU A N 1
ATOM 852 C CA . GLU A 1 103 ? 20.323 1.327 -27.877 1.00 98.06 103 GLU A CA 1
ATOM 853 C C . GLU A 1 103 ? 19.060 2.003 -27.331 1.00 98.06 103 GLU A C 1
ATOM 855 O O . GLU A 1 103 ? 18.806 1.925 -26.129 1.00 98.06 103 GLU A O 1
ATOM 860 N N . ASP A 1 104 ? 18.214 2.549 -28.207 1.00 98.25 104 ASP A N 1
ATOM 861 C CA . ASP A 1 104 ? 16.927 3.147 -27.832 1.00 98.25 104 ASP A CA 1
ATOM 862 C C . ASP A 1 104 ? 16.041 2.141 -27.080 1.00 98.25 104 ASP A C 1
ATOM 864 O O . ASP A 1 104 ? 15.443 2.465 -26.051 1.00 98.25 104 ASP A O 1
ATOM 868 N N . PHE A 1 105 ? 15.996 0.891 -27.553 1.00 98.00 105 PHE A N 1
ATOM 869 C CA . PHE A 1 105 ? 15.262 -0.178 -26.885 1.00 98.00 105 PHE A CA 1
ATOM 870 C C . PHE A 1 105 ? 15.836 -0.509 -25.505 1.00 98.00 105 PHE A C 1
ATOM 872 O O . PHE A 1 105 ? 15.069 -0.607 -24.551 1.00 98.00 105 PHE A O 1
ATOM 879 N N . ILE A 1 106 ? 17.155 -0.682 -25.375 1.00 98.06 106 ILE A N 1
ATOM 880 C CA . ILE A 1 106 ? 17.799 -1.006 -24.091 1.00 98.06 106 ILE A CA 1
ATOM 881 C C . ILE A 1 106 ? 17.564 0.121 -23.084 1.00 98.06 106 ILE A C 1
ATOM 883 O O . ILE A 1 106 ? 17.214 -0.151 -21.935 1.00 98.06 106 ILE A O 1
ATOM 887 N N . ASN A 1 107 ? 17.695 1.373 -23.520 1.00 97.94 107 ASN A N 1
ATOM 888 C CA . ASN A 1 107 ? 17.454 2.542 -22.683 1.00 97.94 107 ASN A CA 1
ATOM 889 C C . ASN A 1 107 ? 15.991 2.600 -22.227 1.00 97.94 107 ASN A C 1
ATOM 891 O O . ASN A 1 107 ? 15.725 2.699 -21.029 1.00 97.94 107 ASN A O 1
ATOM 895 N N . GLY A 1 108 ? 15.041 2.444 -23.155 1.00 98.38 108 GLY A N 1
ATOM 896 C CA . GLY A 1 108 ? 13.614 2.423 -22.831 1.00 98.38 108 GLY A CA 1
ATOM 897 C C . GLY A 1 108 ? 13.227 1.247 -21.931 1.00 98.38 108 GLY A C 1
ATOM 898 O O . GLY A 1 108 ? 12.445 1.414 -20.996 1.00 98.38 108 GLY A O 1
ATOM 899 N N . GLN A 1 109 ? 13.808 0.067 -22.165 1.00 98.06 109 GLN A N 1
ATOM 900 C CA . GLN A 1 109 ? 13.619 -1.117 -21.330 1.00 98.06 109 GLN A CA 1
ATOM 901 C C . GLN A 1 109 ? 14.128 -0.870 -19.907 1.00 98.06 109 GLN A C 1
ATOM 903 O O . GLN A 1 109 ? 13.424 -1.191 -18.948 1.00 98.06 109 GLN A O 1
ATOM 908 N N . MET A 1 110 ? 15.324 -0.297 -19.759 1.00 97.94 110 MET A N 1
ATOM 909 C CA . MET A 1 110 ? 15.894 0.029 -18.456 1.00 97.94 110 MET A CA 1
ATOM 910 C C . MET A 1 110 ? 15.009 1.040 -17.720 1.00 97.94 110 MET A C 1
ATOM 912 O O . MET A 1 110 ? 14.570 0.751 -16.607 1.00 97.94 110 MET A O 1
ATOM 916 N N . GLU A 1 111 ? 14.651 2.147 -18.372 1.00 98.44 111 GLU A N 1
ATOM 917 C CA . GLU A 1 111 ? 13.817 3.207 -17.795 1.00 98.44 111 GLU A CA 1
ATOM 918 C C . GLU A 1 111 ? 12.455 2.681 -17.323 1.00 98.44 111 GLU A C 1
ATOM 920 O O . GLU A 1 111 ? 12.051 2.921 -16.180 1.00 98.44 111 GLU A O 1
ATOM 925 N N . ILE A 1 112 ? 11.735 1.935 -18.171 1.00 98.19 112 ILE A N 1
ATOM 926 C CA . ILE A 1 112 ? 10.415 1.425 -17.788 1.00 98.19 112 ILE A CA 1
ATOM 927 C C . ILE A 1 112 ? 10.523 0.355 -16.703 1.00 98.19 112 ILE A C 1
ATOM 929 O O . ILE A 1 112 ? 9.700 0.333 -15.789 1.00 98.19 112 ILE A O 1
ATOM 933 N N . SER A 1 113 ? 11.548 -0.500 -16.752 1.00 98.12 113 SER A N 1
ATOM 934 C CA . SER A 1 113 ? 11.749 -1.534 -15.734 1.00 98.12 113 SER A CA 1
ATOM 935 C C . SER A 1 113 ? 12.053 -0.937 -14.358 1.00 98.12 113 SER A C 1
ATOM 937 O O . SER A 1 113 ? 11.510 -1.408 -13.357 1.00 98.12 113 SER A O 1
ATOM 939 N N . GLU A 1 114 ? 12.844 0.137 -14.295 1.00 98.38 114 GLU A N 1
ATOM 940 C CA . GLU A 1 114 ? 13.166 0.842 -13.053 1.00 98.38 114 GLU A CA 1
ATOM 941 C C . GLU A 1 114 ? 11.938 1.558 -12.481 1.00 98.38 114 GLU A C 1
ATOM 943 O O . GLU A 1 114 ? 11.636 1.425 -11.287 1.00 98.38 114 GLU A O 1
ATOM 948 N N . ARG A 1 115 ? 11.173 2.249 -13.338 1.00 98.19 115 ARG A N 1
ATOM 949 C CA . ARG A 1 115 ? 9.918 2.904 -12.940 1.00 98.19 115 ARG A CA 1
ATOM 950 C C . ARG A 1 115 ? 8.919 1.899 -12.390 1.00 98.19 115 ARG A C 1
ATOM 952 O O . ARG A 1 115 ? 8.408 2.096 -11.291 1.00 98.19 115 ARG A O 1
ATOM 959 N N . LEU A 1 116 ? 8.685 0.803 -13.110 1.00 98.25 116 LEU A N 1
ATOM 960 C CA . LEU A 1 116 ? 7.774 -0.250 -12.667 1.00 98.25 116 LEU A CA 1
ATOM 961 C C . LEU A 1 116 ? 8.241 -0.880 -11.351 1.00 98.25 116 LEU A C 1
ATOM 963 O O . LEU A 1 116 ? 7.428 -1.047 -10.448 1.00 98.25 116 LEU A O 1
ATOM 967 N N . SER A 1 117 ? 9.535 -1.169 -11.201 1.00 98.12 117 SER A N 1
ATOM 968 C CA . SER A 1 117 ? 10.082 -1.746 -9.962 1.00 98.12 117 SER A CA 1
ATOM 969 C C . SER A 1 117 ? 9.887 -0.817 -8.759 1.00 98.12 117 SER A C 1
ATOM 971 O O . SER A 1 117 ? 9.492 -1.260 -7.675 1.00 98.12 117 SER A O 1
ATOM 973 N N . THR A 1 118 ? 10.100 0.485 -8.958 1.00 98.38 118 THR A N 1
ATOM 974 C CA . THR A 1 118 ? 9.870 1.511 -7.932 1.00 98.38 118 THR A CA 1
ATOM 975 C C . THR A 1 118 ? 8.391 1.609 -7.566 1.00 98.38 118 THR A C 1
ATOM 977 O O . THR A 1 118 ? 8.042 1.579 -6.385 1.00 98.38 118 THR A O 1
ATOM 980 N N . SER A 1 119 ? 7.505 1.668 -8.565 1.00 98.50 119 SER A N 1
ATOM 981 C CA . SER A 1 119 ? 6.057 1.728 -8.344 1.00 98.50 119 SER A CA 1
ATOM 982 C C . SER A 1 119 ? 5.524 0.484 -7.638 1.00 98.50 119 SER A C 1
ATOM 984 O O . SER A 1 119 ? 4.734 0.624 -6.710 1.00 98.50 119 SER A O 1
ATOM 986 N N . ILE A 1 120 ? 5.979 -0.716 -8.014 1.00 98.38 120 ILE A N 1
ATOM 987 C CA . ILE A 1 120 ? 5.607 -1.969 -7.341 1.00 98.38 120 ILE A CA 1
ATOM 988 C C . ILE A 1 120 ? 5.988 -1.903 -5.862 1.00 98.38 120 ILE A C 1
ATOM 990 O O . ILE A 1 120 ? 5.136 -2.128 -5.009 1.00 98.38 120 ILE A O 1
ATOM 994 N N . THR A 1 121 ? 7.226 -1.515 -5.550 1.00 98.19 121 THR A N 1
ATOM 995 C CA . THR A 1 121 ? 7.696 -1.413 -4.157 1.00 98.19 121 THR A CA 1
ATOM 996 C C . THR A 1 121 ? 6.874 -0.398 -3.355 1.00 98.19 121 THR A C 1
ATOM 998 O O . THR A 1 121 ? 6.516 -0.646 -2.204 1.00 98.19 121 THR A O 1
ATOM 1001 N N . SER A 1 122 ? 6.538 0.744 -3.965 1.00 98.31 122 SER A N 1
ATOM 1002 C CA . SER A 1 122 ? 5.684 1.756 -3.336 1.00 98.31 122 SER A CA 1
ATOM 1003 C C . SER A 1 122 ? 4.278 1.225 -3.054 1.00 98.31 122 SER A C 1
ATOM 1005 O O . SER A 1 122 ? 3.743 1.465 -1.975 1.00 98.31 122 SER A O 1
ATOM 1007 N N . ILE A 1 123 ? 3.687 0.490 -4.000 1.00 98.44 123 ILE A N 1
ATOM 1008 C CA . ILE A 1 123 ? 2.364 -0.127 -3.837 1.00 98.44 123 ILE A CA 1
ATOM 1009 C C . ILE A 1 123 ? 2.405 -1.195 -2.746 1.00 98.44 123 ILE A C 1
ATOM 1011 O O . ILE A 1 123 ? 1.511 -1.244 -1.911 1.00 98.44 123 ILE A O 1
ATOM 1015 N N . GLU A 1 124 ? 3.432 -2.044 -2.716 1.00 98.12 124 GLU A N 1
ATOM 1016 C CA . GLU A 1 124 ? 3.577 -3.077 -1.686 1.00 98.12 124 GLU A CA 1
ATOM 1017 C C . GLU A 1 124 ? 3.662 -2.478 -0.280 1.00 98.12 124 GLU A C 1
ATOM 1019 O O . GLU A 1 124 ? 3.058 -3.014 0.652 1.00 98.12 124 GLU A O 1
ATOM 1024 N N . ARG A 1 125 ? 4.365 -1.350 -0.133 1.00 97.81 125 ARG A N 1
ATOM 1025 C CA . ARG A 1 125 ? 4.419 -0.606 1.125 1.00 97.81 125 ARG A CA 1
ATOM 1026 C C . ARG A 1 125 ? 3.050 -0.048 1.515 1.00 97.81 125 ARG A C 1
ATOM 1028 O O . ARG A 1 125 ? 2.617 -0.289 2.636 1.00 97.81 125 ARG A O 1
ATOM 1035 N N . GLU A 1 126 ? 2.356 0.619 0.597 1.00 97.69 126 GLU A N 1
ATOM 1036 C CA . GLU A 1 126 ? 1.015 1.165 0.858 1.00 97.69 126 GLU A CA 1
ATOM 1037 C C . GLU A 1 126 ? 0.017 0.054 1.224 1.00 97.69 126 GLU A C 1
ATOM 1039 O O . GLU A 1 126 ? -0.741 0.171 2.182 1.00 97.69 126 GLU A O 1
ATOM 1044 N N . LEU A 1 127 ? 0.054 -1.077 0.512 1.00 97.50 127 LEU A N 1
ATOM 1045 C CA . LEU A 1 127 ? -0.775 -2.246 0.813 1.00 97.50 127 LEU A CA 1
ATOM 1046 C C . LEU A 1 127 ? -0.478 -2.828 2.195 1.00 97.50 127 LEU A C 1
ATOM 1048 O O . LEU A 1 127 ? -1.382 -3.361 2.837 1.00 97.50 127 LEU A O 1
ATOM 1052 N N . PHE A 1 128 ? 0.777 -2.785 2.637 1.00 97.44 128 PHE A N 1
ATOM 1053 C CA . PHE A 1 128 ? 1.143 -3.212 3.979 1.00 97.44 128 PHE A CA 1
ATOM 1054 C C . PHE A 1 128 ? 0.580 -2.254 5.033 1.00 97.44 128 PHE A C 1
ATOM 1056 O O . PHE A 1 128 ? -0.075 -2.718 5.963 1.00 97.44 128 PHE A O 1
ATOM 1063 N N . GLU A 1 129 ? 0.760 -0.946 4.853 1.00 95.44 129 GLU A N 1
ATOM 1064 C CA . GLU A 1 129 ? 0.245 0.085 5.762 1.00 95.44 129 GLU A CA 1
ATOM 1065 C C . GLU A 1 129 ? -1.293 0.022 5.866 1.00 95.44 129 GLU A C 1
ATOM 1067 O O . GLU A 1 129 ? -1.839 0.003 6.967 1.00 95.44 129 GLU A O 1
ATOM 1072 N N . LEU A 1 130 ? -2.002 -0.146 4.743 1.00 95.12 130 LEU A N 1
ATOM 1073 C CA . LEU A 1 130 ? -3.461 -0.330 4.721 1.00 95.12 130 LEU A CA 1
ATOM 1074 C C . LEU A 1 130 ? -3.928 -1.595 5.451 1.00 95.12 130 LEU A C 1
ATOM 1076 O O . LEU A 1 130 ? -4.997 -1.600 6.056 1.00 95.12 130 LEU A O 1
ATOM 1080 N N . ARG A 1 131 ? -3.155 -2.687 5.394 1.00 96.44 131 ARG A N 1
ATOM 1081 C CA . ARG A 1 131 ? -3.484 -3.911 6.143 1.00 96.44 131 ARG A CA 1
ATOM 1082 C C . ARG A 1 131 ? -3.334 -3.710 7.645 1.00 96.44 131 ARG A C 1
ATOM 1084 O O . ARG A 1 131 ? -4.157 -4.232 8.381 1.00 96.44 131 ARG A O 1
ATOM 1091 N N . GLN A 1 132 ? -2.318 -2.965 8.081 1.00 94.62 132 GLN A N 1
ATOM 1092 C CA . GLN A 1 132 ? -2.154 -2.638 9.498 1.00 94.62 132 GLN A CA 1
ATOM 1093 C C . GLN A 1 132 ? -3.317 -1.780 9.996 1.00 94.62 132 GLN A C 1
ATOM 1095 O O . GLN A 1 132 ? -3.930 -2.124 10.995 1.00 94.62 132 GLN A O 1
ATOM 1100 N N . GLU A 1 133 ? -3.695 -0.744 9.246 1.00 92.69 133 GLU A N 1
ATOM 1101 C CA . GLU A 1 133 ? -4.852 0.083 9.608 1.00 92.69 133 GLU A CA 1
ATOM 1102 C C . GLU A 1 133 ? -6.166 -0.706 9.644 1.00 92.69 133 GLU A C 1
ATOM 1104 O O . GLU A 1 133 ? -7.021 -0.444 10.489 1.00 92.69 133 GLU A O 1
ATOM 1109 N N . LEU A 1 134 ? -6.344 -1.672 8.736 1.00 94.50 134 LEU A N 1
ATOM 1110 C CA . LEU A 1 134 ? -7.499 -2.570 8.761 1.00 94.50 134 LEU A CA 1
ATOM 1111 C C . LEU A 1 134 ? -7.508 -3.419 10.033 1.00 94.50 134 LEU A C 1
ATOM 1113 O O . LEU A 1 134 ? -8.559 -3.551 10.659 1.00 94.50 134 LEU A O 1
ATOM 1117 N N . ASP A 1 135 ? -6.361 -3.989 10.402 1.00 95.94 135 ASP A N 1
ATOM 1118 C CA . ASP A 1 135 ? -6.229 -4.797 11.614 1.00 95.94 135 ASP A CA 1
ATOM 1119 C C . ASP A 1 135 ? -6.526 -3.951 12.870 1.00 95.94 135 ASP A C 1
ATOM 1121 O O . ASP A 1 135 ? -7.276 -4.401 13.740 1.00 95.94 135 ASP A O 1
ATOM 1125 N N . ASP A 1 136 ? -6.027 -2.711 12.931 1.00 93.56 136 ASP A N 1
ATOM 1126 C CA . ASP A 1 136 ? -6.296 -1.773 14.030 1.00 93.56 136 ASP A CA 1
ATOM 1127 C C . ASP A 1 136 ? -7.794 -1.442 14.128 1.00 93.56 136 ASP A C 1
ATOM 1129 O O . ASP A 1 136 ? -8.389 -1.522 15.205 1.00 93.56 136 ASP A O 1
ATOM 1133 N N . LEU A 1 137 ? -8.438 -1.132 12.997 1.00 93.75 137 LEU A N 1
ATOM 1134 C CA . LEU A 1 137 ? -9.880 -0.875 12.936 1.00 93.75 137 LEU A CA 1
ATOM 1135 C C . LEU A 1 137 ? -10.703 -2.079 13.394 1.00 93.75 137 LEU A C 1
ATOM 1137 O O . LEU A 1 137 ? -11.690 -1.917 14.114 1.00 93.75 137 LEU A O 1
ATOM 1141 N N . GLU A 1 138 ? -10.320 -3.285 12.984 1.00 95.88 138 GLU A N 1
ATOM 1142 C CA . GLU A 1 138 ? -11.009 -4.509 13.381 1.00 95.88 138 GLU A CA 1
ATOM 1143 C C . GLU A 1 138 ? -10.847 -4.777 14.884 1.00 95.88 138 GLU A C 1
ATOM 1145 O O . GLU A 1 138 ? -11.817 -5.164 15.543 1.00 95.88 138 GLU A O 1
ATOM 1150 N N . GLN A 1 139 ? -9.669 -4.504 15.454 1.00 95.19 139 GLN A N 1
ATOM 1151 C CA . GLN A 1 139 ? -9.445 -4.588 16.897 1.00 95.19 139 GLN A CA 1
ATOM 1152 C C . GLN A 1 139 ? -10.314 -3.578 17.661 1.00 95.19 139 GLN A C 1
ATOM 1154 O O . GLN A 1 139 ? -11.003 -3.966 18.609 1.00 95.19 139 GLN A O 1
ATOM 1159 N N . THR A 1 140 ? -10.354 -2.315 17.227 1.00 94.81 140 THR A N 1
ATOM 1160 C CA . THR A 1 140 ? -11.224 -1.288 17.824 1.00 94.81 140 THR A CA 1
ATOM 1161 C C . THR A 1 140 ? -12.697 -1.676 17.717 1.00 94.81 140 THR A C 1
ATOM 1163 O O . THR A 1 140 ? -13.429 -1.609 18.703 1.00 94.81 140 THR A O 1
ATOM 1166 N N . ARG A 1 141 ? -13.142 -2.172 16.555 1.00 95.44 141 ARG A N 1
ATOM 1167 C CA . ARG A 1 141 ? -14.522 -2.637 16.344 1.00 95.44 141 ARG A CA 1
ATOM 1168 C C . ARG A 1 141 ? -14.897 -3.761 17.313 1.00 95.44 141 ARG A C 1
ATOM 1170 O O . ARG A 1 141 ? -16.002 -3.758 17.855 1.00 95.44 141 ARG A O 1
ATOM 1177 N N . GLN A 1 142 ? -14.006 -4.730 17.521 1.00 97.44 142 GLN A N 1
ATOM 1178 C CA . GLN A 1 142 ? -14.221 -5.824 18.472 1.00 97.44 142 GLN A CA 1
ATOM 1179 C C . GLN A 1 142 ? -14.275 -5.318 19.917 1.00 97.44 142 GLN A C 1
ATOM 1181 O O . GLN A 1 142 ? -15.160 -5.741 20.663 1.00 97.44 142 GLN A O 1
ATOM 1186 N N . SER A 1 143 ? -13.379 -4.398 20.289 1.00 95.69 143 SER A N 1
ATOM 1187 C CA . SER A 1 143 ? -13.363 -3.757 21.610 1.00 95.69 143 SER A CA 1
ATOM 1188 C C . SER A 1 143 ? -14.689 -3.040 21.887 1.00 95.69 143 SER A C 1
ATOM 1190 O O . SER A 1 143 ? -15.382 -3.348 22.859 1.00 95.69 143 SER A O 1
ATOM 1192 N N . PHE A 1 144 ? -15.133 -2.191 20.958 1.00 95.31 144 PHE A N 1
ATOM 1193 C CA . PHE A 1 144 ? -16.400 -1.467 21.068 1.00 95.31 144 PHE A CA 1
ATOM 1194 C C . PHE A 1 144 ? -17.604 -2.399 21.156 1.00 95.31 144 PHE A C 1
ATOM 1196 O O . PHE A 1 144 ? -18.469 -2.201 22.006 1.00 95.31 144 PHE A O 1
ATOM 1203 N N . ALA A 1 145 ? -17.653 -3.448 20.330 1.00 96.81 145 ALA A N 1
ATOM 1204 C CA . ALA A 1 145 ? -18.727 -4.434 20.400 1.00 96.81 145 ALA A CA 1
ATOM 1205 C C . ALA A 1 145 ? -18.767 -5.145 21.765 1.00 96.81 145 ALA A C 1
ATOM 1207 O O . ALA A 1 145 ? -19.849 -5.396 22.295 1.00 96.81 145 ALA A O 1
ATOM 1208 N N . ALA A 1 146 ? -17.606 -5.443 22.358 1.00 96.44 146 ALA A N 1
ATOM 1209 C CA . ALA A 1 146 ? -17.526 -6.054 23.681 1.00 96.44 146 ALA A CA 1
ATOM 1210 C C . ALA A 1 146 ? -17.990 -5.098 24.793 1.00 96.44 146 ALA A C 1
ATOM 1212 O O . ALA A 1 146 ? -18.747 -5.517 25.672 1.00 96.44 146 ALA A O 1
ATOM 1213 N N . HIS A 1 147 ? -17.581 -3.826 24.756 1.00 95.62 147 HIS A N 1
ATOM 1214 C CA . HIS A 1 147 ? -18.052 -2.806 25.700 1.00 95.62 147 HIS A CA 1
ATOM 1215 C C . HIS A 1 147 ? -19.561 -2.569 25.577 1.00 95.62 147 HIS A C 1
ATOM 1217 O O . HIS A 1 147 ? -20.261 -2.612 26.589 1.00 95.62 147 HIS A O 1
ATOM 1223 N N . LEU A 1 148 ? -20.075 -2.422 24.353 1.00 96.50 148 LEU A N 1
ATOM 1224 C CA . LEU A 1 148 ? -21.503 -2.246 24.092 1.00 96.50 148 LEU A CA 1
ATOM 1225 C C . LEU A 1 148 ? -22.314 -3.427 24.631 1.00 96.50 148 LEU A C 1
ATOM 1227 O O . LEU A 1 148 ? -23.242 -3.221 25.406 1.00 96.50 148 LEU A O 1
ATOM 1231 N N . ALA A 1 149 ? -21.909 -4.663 24.326 1.00 96.75 149 ALA A N 1
ATOM 1232 C CA . ALA A 1 149 ? -22.587 -5.850 24.838 1.00 96.75 149 ALA A CA 1
ATOM 1233 C C . ALA A 1 149 ? -22.581 -5.910 26.375 1.00 96.75 149 ALA A C 1
ATOM 1235 O O . ALA A 1 149 ? -23.556 -6.345 26.984 1.00 96.75 149 ALA A O 1
ATOM 1236 N N . ARG A 1 150 ? -21.498 -5.484 27.039 1.00 93.50 150 ARG A N 1
ATOM 1237 C CA . ARG A 1 150 ? -21.455 -5.430 28.511 1.00 93.50 150 ARG A CA 1
ATOM 1238 C C . ARG A 1 150 ? -22.438 -4.409 29.072 1.00 93.50 150 ARG A C 1
ATOM 1240 O O . ARG A 1 150 ? -23.046 -4.709 30.090 1.00 93.50 150 ARG A O 1
ATOM 1247 N N . ILE A 1 151 ? -22.584 -3.255 28.423 1.00 95.12 151 ILE A N 1
ATOM 1248 C CA . ILE A 1 151 ? -23.501 -2.183 28.831 1.00 95.12 151 ILE A CA 1
ATOM 1249 C C . ILE A 1 151 ? -24.960 -2.590 28.588 1.00 95.12 151 ILE A C 1
ATOM 1251 O O . ILE A 1 151 ? -25.789 -2.428 29.477 1.00 95.12 151 ILE A O 1
ATOM 1255 N N . GLU A 1 152 ? -25.273 -3.162 27.424 1.00 95.06 152 GLU A N 1
ATOM 1256 C CA . GLU A 1 152 ? -26.635 -3.583 27.057 1.00 95.06 152 GLU A CA 1
ATOM 1257 C C . GLU A 1 152 ? -27.175 -4.719 27.936 1.00 95.06 152 GLU A C 1
ATOM 1259 O O . GLU A 1 152 ? -28.380 -4.813 28.145 1.00 95.06 152 GLU A O 1
ATOM 1264 N N . ASN A 1 153 ? -26.296 -5.563 28.483 1.00 93.81 153 ASN A N 1
ATOM 1265 C CA . ASN A 1 153 ? -26.678 -6.640 29.400 1.00 93.81 153 ASN A CA 1
ATOM 1266 C C . ASN A 1 153 ? -26.908 -6.166 30.849 1.00 93.81 153 ASN A C 1
ATOM 1268 O O . ASN A 1 153 ? -27.179 -6.989 31.726 1.00 93.81 153 ASN A O 1
ATOM 1272 N N . ILE A 1 154 ? -26.752 -4.872 31.143 1.00 92.81 154 ILE A N 1
ATOM 1273 C CA . ILE A 1 154 ? -27.050 -4.335 32.471 1.00 92.81 154 ILE A CA 1
ATOM 1274 C C . ILE A 1 154 ? -28.566 -4.172 32.599 1.00 92.81 154 ILE A C 1
ATOM 1276 O O . ILE A 1 154 ? -29.185 -3.442 31.831 1.00 92.81 154 ILE A O 1
ATOM 1280 N N . GLU A 1 155 ? -29.150 -4.799 33.622 1.00 91.75 155 GLU A N 1
ATOM 1281 C CA . GLU A 1 155 ? -30.575 -4.698 33.959 1.00 91.75 155 GLU A CA 1
ATOM 1282 C C . GLU A 1 155 ? -30.758 -3.999 35.320 1.00 91.75 155 GLU A C 1
ATOM 1284 O O . GLU A 1 155 ? -30.849 -4.667 36.354 1.00 91.75 155 GLU A O 1
ATOM 1289 N N . PRO A 1 156 ? -30.821 -2.651 35.363 1.00 88.12 156 PRO A N 1
ATOM 1290 C CA . PRO A 1 156 ? -30.915 -1.909 36.622 1.00 88.12 156 PRO A CA 1
ATOM 1291 C C . PRO A 1 156 ? -32.184 -2.216 37.425 1.00 88.12 156 PRO A C 1
ATOM 1293 O O . PRO A 1 156 ? -32.193 -2.105 38.649 1.00 88.12 156 PRO A O 1
ATOM 1296 N N . GLU A 1 157 ? -33.262 -2.612 36.743 1.00 89.19 157 GLU A N 1
ATOM 1297 C CA . GLU A 1 157 ? -34.555 -2.936 37.356 1.00 89.19 157 GLU A CA 1
ATOM 1298 C C . GLU A 1 157 ? -34.519 -4.232 38.182 1.00 89.19 157 GLU A C 1
ATOM 1300 O O . GLU A 1 157 ? -35.332 -4.409 39.091 1.00 89.19 157 GLU A O 1
ATOM 1305 N N . ALA A 1 158 ? -33.560 -5.123 37.912 1.00 89.75 158 ALA A N 1
ATOM 1306 C CA . ALA A 1 158 ? -33.404 -6.391 38.621 1.00 89.75 158 ALA A CA 1
ATOM 1307 C C . ALA A 1 158 ? -32.619 -6.256 39.942 1.00 89.75 158 ALA A C 1
ATOM 1309 O O . ALA A 1 158 ? -32.509 -7.220 40.704 1.00 89.75 158 ALA A O 1
ATOM 1310 N N . TRP A 1 159 ? -32.054 -5.082 40.240 1.00 94.44 159 TRP A N 1
ATOM 1311 C CA . TRP A 1 159 ? -31.174 -4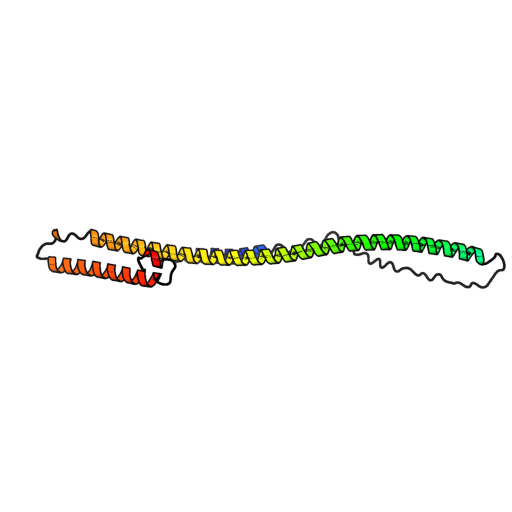.894 41.394 1.00 94.44 159 TRP A CA 1
ATOM 1312 C C . TRP A 1 159 ? -31.934 -4.783 42.721 1.00 94.44 159 TRP A C 1
ATOM 1314 O O . TRP A 1 159 ? -32.824 -3.953 42.907 1.00 94.44 159 TRP A O 1
ATOM 1324 N N . HIS A 1 160 ? -31.526 -5.583 43.709 1.00 92.06 160 HIS A N 1
ATOM 1325 C CA . HIS A 1 160 ? -32.065 -5.504 45.066 1.00 92.06 160 HIS A CA 1
ATOM 1326 C C . HIS A 1 160 ? -31.433 -4.361 45.870 1.00 92.06 160 HIS A C 1
ATOM 1328 O O . HIS A 1 160 ? -30.250 -4.050 45.727 1.00 92.06 160 HIS A O 1
ATOM 1334 N N . ARG A 1 161 ? -32.201 -3.778 46.800 1.00 91.56 161 ARG A N 1
ATOM 1335 C CA . ARG A 1 161 ? -31.777 -2.621 47.611 1.00 91.56 161 ARG A CA 1
ATOM 1336 C C . ARG A 1 161 ? -30.483 -2.853 48.403 1.00 91.56 161 ARG A C 1
ATOM 1338 O O . ARG A 1 161 ? -29.742 -1.905 48.631 1.00 91.56 161 ARG A O 1
ATOM 1345 N N . GLU A 1 162 ? -30.223 -4.092 48.810 1.00 94.12 162 GLU A N 1
ATOM 1346 C CA . GLU A 1 162 ? -29.044 -4.485 49.596 1.00 94.12 162 GLU A CA 1
ATOM 1347 C C . GLU A 1 162 ? -27.739 -4.437 48.788 1.00 94.12 162 GLU A C 1
ATOM 1349 O O . GLU A 1 162 ? -26.685 -4.162 49.355 1.00 94.12 162 GLU A O 1
ATOM 1354 N N . VAL A 1 163 ? -27.808 -4.656 47.469 1.00 91.62 163 VAL A N 1
ATOM 1355 C CA . VAL A 1 163 ? -26.642 -4.693 46.563 1.00 91.62 163 VAL A CA 1
ATOM 1356 C C . VAL A 1 163 ? -26.601 -3.522 45.579 1.00 91.62 163 VAL A C 1
ATOM 1358 O O . VAL A 1 163 ? -25.606 -3.342 44.882 1.00 91.62 163 VAL A O 1
ATOM 1361 N N . LEU A 1 164 ? -27.647 -2.689 45.556 1.00 93.50 164 LEU A N 1
ATOM 1362 C CA . LEU A 1 164 ? -27.817 -1.575 44.621 1.00 93.50 164 LEU A CA 1
ATOM 1363 C C . LEU A 1 164 ? -26.593 -0.655 44.551 1.00 93.50 164 LEU A C 1
ATOM 1365 O O . LEU A 1 164 ? -26.168 -0.286 43.463 1.00 93.50 164 LEU A O 1
ATOM 1369 N N . GLY A 1 165 ? -26.015 -0.292 45.700 1.00 94.31 165 GLY A N 1
ATOM 1370 C CA . GLY A 1 165 ? -24.836 0.576 45.733 1.00 94.31 165 GLY A CA 1
ATOM 1371 C C . GLY A 1 165 ? -23.633 -0.044 45.018 1.00 94.31 165 GLY A C 1
ATOM 1372 O O . GLY A 1 165 ? -22.962 0.630 44.245 1.00 94.31 165 GLY A O 1
ATOM 1373 N N . THR A 1 166 ? -23.393 -1.340 45.230 1.00 95.00 166 THR A N 1
ATOM 1374 C CA . THR A 1 166 ? -22.280 -2.070 44.611 1.00 95.00 166 THR A CA 1
ATOM 1375 C C . THR A 1 166 ? -22.493 -2.270 43.113 1.00 95.00 166 THR A C 1
ATOM 1377 O O . THR A 1 166 ? -21.571 -2.022 42.336 1.00 95.00 166 THR A O 1
ATOM 1380 N N . GLU A 1 167 ? -23.695 -2.674 42.694 1.00 93.81 167 GLU A N 1
ATOM 1381 C CA . GLU A 1 167 ? -24.014 -2.864 41.272 1.00 93.81 167 GLU A CA 1
ATOM 1382 C C . GLU A 1 167 ? -23.985 -1.541 40.498 1.00 93.81 167 GLU A C 1
ATOM 1384 O O . GLU A 1 167 ? -23.447 -1.486 39.392 1.00 93.81 167 GLU A O 1
ATOM 1389 N N . LEU A 1 168 ? -24.444 -0.443 41.108 1.00 94.88 168 LEU A N 1
ATOM 1390 C CA . LEU A 1 168 ? -24.351 0.885 40.506 1.00 94.88 168 LEU A CA 1
ATOM 1391 C C . LEU A 1 168 ? -22.893 1.321 40.321 1.00 94.88 168 LEU A C 1
ATOM 1393 O O . LEU A 1 168 ? -22.526 1.769 39.237 1.00 94.88 168 LEU A O 1
ATOM 1397 N N . SER A 1 169 ? -22.040 1.159 41.340 1.00 95.88 169 SER A N 1
ATOM 1398 C CA . SER A 1 169 ? -20.606 1.452 41.207 1.00 95.88 169 SER A CA 1
ATOM 1399 C C . SER A 1 169 ? -19.949 0.613 40.111 1.00 95.88 169 SER A C 1
ATOM 1401 O O . SER A 1 169 ? -19.118 1.120 39.361 1.00 95.88 169 SER A O 1
ATOM 1403 N N . ARG A 1 170 ? -20.341 -0.659 39.980 1.00 94.38 170 ARG A N 1
ATOM 1404 C CA . ARG A 1 170 ? -19.843 -1.544 38.923 1.00 94.38 170 ARG A CA 1
ATOM 1405 C C . ARG A 1 170 ? -20.284 -1.081 37.534 1.00 94.38 170 ARG A C 1
ATOM 1407 O O . ARG A 1 170 ? -19.457 -1.062 36.627 1.00 94.38 170 ARG A O 1
ATOM 1414 N N . ALA A 1 171 ? -21.556 -0.730 37.366 1.00 95.12 171 ALA A N 1
ATOM 1415 C CA . ALA A 1 171 ? -22.095 -0.249 36.098 1.00 95.12 171 ALA A CA 1
ATOM 1416 C C . ALA A 1 171 ? -21.446 1.075 35.671 1.00 95.12 171 ALA A C 1
ATOM 1418 O O . ALA A 1 171 ? -21.050 1.213 34.517 1.00 95.12 171 ALA A O 1
ATOM 1419 N N . LEU A 1 172 ? -21.257 2.011 36.608 1.00 95.62 172 LEU A N 1
ATOM 1420 C CA . LEU A 1 172 ? -20.564 3.277 36.346 1.00 95.62 172 LEU A CA 1
ATOM 1421 C C . LEU A 1 172 ? -19.117 3.052 35.896 1.00 95.62 172 LEU A C 1
ATOM 1423 O O . LEU A 1 172 ? -18.700 3.637 34.903 1.00 95.62 172 LEU A O 1
ATOM 1427 N N . LEU A 1 173 ? -18.386 2.145 36.550 1.00 95.75 173 LEU A N 1
ATOM 1428 C CA . LEU A 1 173 ? -17.029 1.791 36.129 1.00 95.75 173 LEU A CA 1
ATOM 1429 C C . LEU A 1 173 ? -16.998 1.174 34.719 1.00 95.75 173 LEU A C 1
ATOM 1431 O O . LEU A 1 173 ? -16.054 1.395 33.970 1.00 95.75 173 LEU A O 1
ATOM 1435 N N . MET A 1 174 ? -18.012 0.389 34.333 1.00 95.31 174 MET A N 1
ATOM 1436 C CA . MET A 1 174 ? -18.093 -0.153 32.969 1.00 95.31 174 MET A CA 1
ATOM 1437 C C . MET A 1 174 ? -18.310 0.938 31.918 1.00 95.31 174 MET A C 1
ATOM 1439 O O . MET A 1 174 ? -17.766 0.816 30.821 1.00 95.31 174 MET A O 1
ATOM 1443 N N . LEU A 1 175 ? -19.089 1.974 32.245 1.00 96.25 175 LEU A N 1
ATOM 1444 C CA . LEU A 1 175 ? -19.285 3.132 31.373 1.00 96.25 175 LEU A CA 1
ATOM 1445 C C . LEU A 1 175 ? -17.993 3.941 31.237 1.00 96.25 175 LEU A C 1
ATOM 1447 O O . LEU A 1 175 ? -17.585 4.212 30.115 1.00 96.25 175 LEU A O 1
ATOM 1451 N N . GLU A 1 176 ? -17.314 4.228 32.350 1.00 96.50 176 GLU A N 1
ATOM 1452 C CA . GLU A 1 176 ? -16.024 4.936 32.358 1.00 96.50 176 GLU A CA 1
ATOM 1453 C C . GLU A 1 176 ? -14.973 4.202 31.509 1.00 96.50 176 GLU A C 1
ATOM 1455 O O . GLU A 1 176 ? -14.318 4.807 30.668 1.00 96.50 176 GLU A O 1
ATOM 1460 N N . GLN A 1 177 ? -14.881 2.873 31.638 1.00 95.06 177 GLN A N 1
ATOM 1461 C CA . GLN A 1 177 ? -13.989 2.055 30.805 1.00 95.06 177 GLN A CA 1
ATOM 1462 C C . GLN A 1 177 ? -14.323 2.131 29.310 1.00 95.06 177 GLN A C 1
ATOM 1464 O O . GLN A 1 177 ? -13.423 2.092 28.478 1.00 95.06 177 GLN A O 1
ATOM 1469 N N . ALA A 1 178 ? -15.609 2.175 28.954 1.00 95.56 178 ALA A N 1
ATOM 1470 C CA . ALA A 1 178 ? -16.023 2.277 27.558 1.00 95.56 178 ALA A CA 1
ATOM 1471 C C . ALA A 1 178 ? -15.739 3.671 26.976 1.00 95.56 178 ALA A C 1
ATOM 1473 O O . ALA A 1 178 ? -15.387 3.779 25.803 1.00 95.56 178 ALA A O 1
ATOM 1474 N N . GLU A 1 179 ? -15.880 4.720 27.788 1.00 95.62 179 GLU A N 1
ATOM 1475 C CA . GLU A 1 179 ? -15.562 6.100 27.418 1.00 95.62 179 GLU A CA 1
ATOM 1476 C C . GLU A 1 179 ? -14.054 6.287 27.203 1.00 95.62 179 GLU A C 1
ATOM 1478 O O . GLU A 1 179 ? -13.652 6.771 26.147 1.00 95.62 179 GLU A O 1
ATOM 1483 N N . GLU A 1 180 ? -13.219 5.800 28.126 1.00 95.50 180 GLU A N 1
ATOM 1484 C CA . GLU A 1 180 ? -11.755 5.832 27.991 1.00 95.50 180 GLU A CA 1
ATOM 1485 C C . GLU A 1 180 ? -11.286 5.109 26.716 1.00 95.50 180 GLU A C 1
ATOM 1487 O O . GLU A 1 180 ? -10.471 5.635 25.955 1.00 95.50 180 GLU A O 1
ATOM 1492 N N . GLU A 1 181 ? -11.833 3.921 26.438 1.00 93.56 181 GLU A N 1
ATOM 1493 C CA . GLU A 1 181 ? -11.507 3.156 25.229 1.00 93.56 181 GLU A CA 1
ATOM 1494 C C . GLU A 1 181 ? -11.924 3.906 23.950 1.00 93.56 181 GLU A C 1
ATOM 1496 O O . GLU A 1 181 ? -11.203 3.894 22.948 1.00 93.56 181 GLU A O 1
ATOM 1501 N N . PHE A 1 182 ? -13.070 4.592 23.975 1.00 92.88 182 PHE A N 1
ATOM 1502 C CA . PHE A 1 182 ? -13.547 5.391 22.848 1.00 92.88 182 PHE A CA 1
ATOM 1503 C C . PHE A 1 182 ? -12.653 6.610 22.584 1.00 92.88 182 PHE A C 1
ATOM 1505 O O . PHE A 1 182 ? -12.252 6.841 21.440 1.00 92.88 182 PHE A O 1
ATOM 1512 N N . GLU A 1 183 ? -12.286 7.361 23.624 1.00 93.00 183 GLU A N 1
ATOM 1513 C CA . GLU A 1 183 ? -11.372 8.505 23.511 1.00 93.00 183 GLU A CA 1
ATOM 1514 C C . GLU A 1 183 ? -9.973 8.080 23.046 1.00 93.00 183 GLU A C 1
ATOM 1516 O O . GLU A 1 183 ? -9.380 8.716 22.168 1.00 93.00 183 GLU A O 1
ATOM 1521 N N . SER A 1 184 ? -9.462 6.968 23.577 1.00 92.12 184 SER A N 1
ATOM 1522 C CA . SER A 1 184 ? -8.175 6.392 23.179 1.00 92.12 184 SER A CA 1
ATOM 1523 C C . SER A 1 184 ? -8.160 6.009 21.696 1.00 92.12 184 SER A C 1
ATOM 1525 O O . SER A 1 184 ? -7.220 6.340 20.965 1.00 92.12 184 SER A O 1
ATOM 1527 N N . ALA A 1 185 ? -9.240 5.388 21.210 1.00 92.12 185 ALA A N 1
ATOM 1528 C CA . ALA A 1 185 ? -9.399 5.078 19.795 1.00 92.12 185 ALA A CA 1
ATOM 1529 C C . ALA A 1 185 ? -9.460 6.350 18.931 1.00 92.12 185 ALA A C 1
ATOM 1531 O O . ALA A 1 185 ? -8.795 6.414 17.896 1.00 92.12 185 ALA A O 1
ATOM 1532 N N . LEU A 1 186 ? -10.195 7.387 19.348 1.00 90.38 186 LEU A N 1
ATOM 1533 C CA . LEU A 1 186 ? -10.230 8.665 18.625 1.00 90.38 186 LEU A CA 1
ATOM 1534 C C . LEU A 1 186 ? -8.831 9.268 18.462 1.00 90.38 186 LEU A C 1
ATOM 1536 O O . LEU A 1 186 ? -8.457 9.640 17.348 1.00 90.38 186 LEU A O 1
ATOM 1540 N N . ALA A 1 187 ? -8.047 9.307 19.539 1.00 90.50 187 ALA A N 1
ATOM 1541 C CA . ALA A 1 187 ? -6.675 9.805 19.506 1.00 90.50 187 ALA A CA 1
ATOM 1542 C C . ALA A 1 187 ? -5.768 8.953 18.598 1.00 90.50 187 ALA A C 1
ATOM 1544 O O . ALA A 1 187 ? -4.944 9.497 17.861 1.00 90.50 187 ALA A O 1
ATOM 1545 N N . HIS A 1 188 ? -5.939 7.625 18.596 1.00 90.19 188 HIS A N 1
ATOM 1546 C CA . HIS A 1 188 ? -5.182 6.718 17.729 1.00 90.19 188 HIS A CA 1
ATOM 1547 C C . HIS A 1 188 ? -5.412 7.001 16.235 1.00 90.19 188 HIS A C 1
ATOM 1549 O O . HIS A 1 188 ? -4.466 6.986 15.44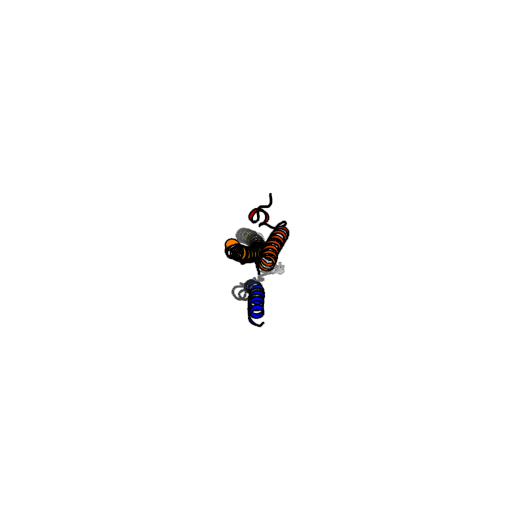6 1.00 90.19 188 HIS A O 1
ATOM 1555 N N . PHE A 1 189 ? -6.655 7.294 15.836 1.00 90.00 189 PHE A N 1
ATOM 1556 C CA . PHE A 1 189 ? -7.015 7.498 14.427 1.00 90.00 189 PHE A CA 1
ATOM 1557 C C . PHE A 1 189 ? -7.043 8.965 13.971 1.00 90.00 189 PHE A C 1
ATOM 1559 O O . PHE A 1 189 ? -7.229 9.210 12.778 1.00 90.00 189 PHE A O 1
ATOM 1566 N N . GLU A 1 190 ? -6.818 9.940 14.857 1.00 86.31 190 GLU A N 1
ATOM 1567 C CA . GLU A 1 190 ? -6.883 11.378 14.546 1.00 86.31 190 GLU A CA 1
ATOM 1568 C C . GLU A 1 190 ? -5.963 11.788 13.380 1.00 86.31 190 GLU A C 1
ATOM 1570 O O . GLU A 1 190 ? -6.337 12.606 12.535 1.00 86.31 190 GLU A O 1
ATOM 1575 N N . GLY A 1 191 ? -4.769 11.193 13.307 1.00 83.00 191 GLY A N 1
ATOM 1576 C CA . GLY A 1 191 ? -3.788 11.437 12.244 1.00 83.00 191 GLY A CA 1
ATOM 1577 C C . GLY A 1 191 ? -3.883 10.487 11.045 1.00 83.00 191 GLY A C 1
ATOM 1578 O O . GLY A 1 191 ? -3.097 10.621 10.107 1.00 83.00 191 GLY A O 1
ATOM 1579 N N . GLY A 1 192 ? -4.795 9.513 11.081 1.00 83.94 192 GLY A N 1
ATOM 1580 C CA . GLY A 1 192 ? -4.876 8.423 10.109 1.00 83.94 192 GLY A CA 1
ATOM 1581 C C . GLY A 1 192 ? -6.005 8.572 9.089 1.00 83.94 192 GLY A C 1
ATOM 1582 O O . GLY A 1 192 ? -6.898 9.414 9.209 1.00 83.94 192 GLY A O 1
ATOM 1583 N N . ARG A 1 193 ? -6.017 7.683 8.087 1.00 83.31 193 ARG A N 1
ATOM 1584 C CA . ARG A 1 193 ? -7.084 7.613 7.064 1.00 83.31 193 ARG A CA 1
ATOM 1585 C C . ARG A 1 193 ? -8.465 7.315 7.660 1.00 83.31 193 ARG A C 1
ATOM 1587 O O . ARG A 1 193 ? -9.484 7.700 7.094 1.00 83.31 193 ARG A O 1
ATOM 1594 N N . ALA A 1 194 ? -8.498 6.654 8.813 1.00 80.12 194 ALA A N 1
ATOM 1595 C CA . ALA A 1 194 ? -9.714 6.229 9.495 1.00 80.12 194 ALA A CA 1
ATOM 1596 C C . ALA A 1 194 ? -10.376 7.307 10.374 1.00 80.12 194 ALA A C 1
ATOM 1598 O O . ALA A 1 194 ? -11.411 7.028 10.978 1.00 80.12 194 ALA A O 1
ATOM 1599 N N . ARG A 1 195 ? -9.846 8.537 10.426 1.00 79.75 195 ARG A N 1
ATOM 1600 C CA . ARG A 1 195 ? -10.392 9.639 11.241 1.00 79.75 195 ARG A CA 1
ATOM 1601 C C . ARG A 1 195 ? -11.912 9.819 11.101 1.00 79.75 195 ARG A C 1
ATOM 1603 O O . ARG A 1 195 ? -12.606 10.015 12.094 1.00 79.75 195 ARG A O 1
ATOM 1610 N N . GLY A 1 196 ? -12.438 9.725 9.878 1.00 76.81 196 GLY A N 1
ATOM 1611 C CA . GLY A 1 196 ? -13.870 9.909 9.610 1.00 76.81 196 GLY A CA 1
ATOM 1612 C C . GLY A 1 196 ? -14.765 8.752 10.075 1.00 76.81 196 GLY A C 1
ATOM 1613 O O . GLY A 1 196 ? -15.975 8.927 10.182 1.00 76.81 196 GLY A O 1
ATOM 1614 N N . VAL A 1 197 ? -14.203 7.574 10.362 1.00 79.62 197 VAL A N 1
ATOM 1615 C CA . VAL A 1 197 ? -14.976 6.378 10.746 1.00 79.62 197 VAL A CA 1
ATOM 1616 C C . VAL A 1 197 ? -15.493 6.478 12.181 1.00 79.62 197 VAL A C 1
ATOM 1618 O O . VAL A 1 197 ? -16.572 5.972 12.475 1.00 79.62 197 VAL A O 1
ATOM 1621 N N . LEU A 1 198 ? -14.758 7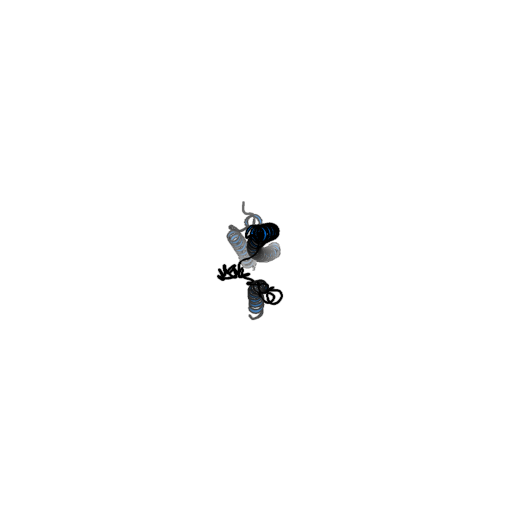.156 13.065 1.00 71.44 198 LEU A N 1
ATOM 1622 C CA . LEU A 1 198 ? -15.098 7.271 14.487 1.00 71.44 198 LEU A CA 1
ATOM 1623 C C . LEU A 1 198 ? -15.881 8.544 14.844 1.00 71.44 198 LEU A C 1
ATOM 1625 O O . LEU A 1 198 ? -16.085 8.835 16.018 1.00 71.44 198 LEU A O 1
ATOM 1629 N N . GLY A 1 199 ? -16.368 9.286 13.845 1.00 63.84 199 GLY A N 1
ATOM 1630 C CA . GLY A 1 199 ? -17.252 10.433 14.072 1.00 63.84 199 GLY A CA 1
ATOM 1631 C C . GLY A 1 199 ? -16.545 11.749 14.407 1.00 63.84 199 GLY A C 1
ATOM 1632 O O . GLY A 1 199 ? -17.195 12.668 14.903 1.00 63.84 199 GLY A O 1
ATOM 1633 N N . GLY A 1 200 ? -15.245 11.875 14.118 1.00 57.50 200 GLY A N 1
ATOM 1634 C CA . GLY A 1 200 ? -14.582 13.182 14.107 1.00 57.50 200 GLY A CA 1
ATOM 1635 C C . GLY A 1 200 ? -15.097 14.064 12.954 1.00 57.50 200 GLY A C 1
ATOM 1636 O O . GLY A 1 200 ? -15.432 13.518 11.899 1.00 57.50 200 GLY A O 1
ATOM 1637 N N . PRO A 1 201 ? -15.171 15.401 13.123 1.00 47.59 201 PRO A N 1
ATOM 1638 C CA . PRO A 1 201 ? -15.520 16.317 12.037 1.00 47.59 201 PRO A CA 1
ATOM 1639 C C . PRO A 1 201 ? -14.513 16.271 10.879 1.00 47.59 201 PRO A C 1
ATOM 1641 O O . PRO A 1 201 ? -13.296 16.039 11.129 1.00 47.59 201 PRO A O 1
#

pLDDT: mean 76.84, std 22.9, range [34.41, 98.5]

Secondary structure (DSSP, 8-state):
--HHHHHHHHHHHHHHHHHHHSSSTT-----SS---------------------------S-THHHHHHHHHHHHHHHHHHHHHHHHHHHHHHHHHHHHHHHHHHHHHHHHHHHHHHHHHHHHHHHHHHHHHHHHHHHHHHHHHHHHHHHHHT--GGG--TTTHHHHHHHHHHHHHHHHHHHHHHHHHHTTSGGGGGGT--

Sequence (201 aa):
MTIIWLRKLKYFLASIYHVRYFRGVLSLSNLRDGMPAGTEHTQRLNLEETQLEMGSDGSGRGPGEDFDGKLREAQKQLEMLQHQREQLERQKYEQEELNRRKEDFINGQMEISERLSTSITSIERELFELRQELDDLEQTRQSFAAHLARIENIEPEAWHREVLGTELSRALLMLEQAEEEFESALAHFEGGRARGVLGGP

Foldseek 3Di:
DPPVVVVVVVVVVVVVVVVVVVVPVPPPPPPPDDPPVPPVVPPPVPPPPPPPPPPDDDDDDDPPVVVVVVVVVVVVVVVVVVVVVVVVVVVVVVVVVVVVVVVVVVVVVVVVVVVVVVVVVVVVVVVVVVVVVVVLVVVLVVVLVVLVVVLVPDDLVPDDPVCNVVSVVVNVVSVVVNVVSLVVSCVVPVPHPCNPVSPDD

Radius of gyration: 45.1 Å; chains: 1; bounding box: 103×36×129 Å